Protein AF-A0A4U1FF82-F1 (afdb_monomer_lite)

Structure (mmCIF, N/CA/C/O backbone):
data_AF-A0A4U1FF82-F1
#
_entry.id   AF-A0A4U1FF82-F1
#
loop_
_atom_site.group_PDB
_atom_site.id
_atom_site.type_symbol
_atom_site.label_atom_id
_atom_site.label_alt_id
_atom_site.label_comp_id
_atom_site.label_asym_id
_atom_site.label_entity_id
_atom_site.label_seq_id
_atom_site.pdbx_PDB_ins_code
_atom_site.Cartn_x
_atom_site.Cartn_y
_atom_site.Cartn_z
_atom_site.occupancy
_atom_site.B_iso_or_equiv
_atom_site.auth_seq_id
_atom_site.auth_comp_id
_atom_site.auth_asym_id
_atom_site.auth_atom_id
_atom_site.pdbx_PDB_model_num
ATOM 1 N N . MET A 1 1 ? -20.512 -4.947 14.289 1.00 30.95 1 MET A N 1
ATOM 2 C CA . MET A 1 1 ? -21.225 -4.552 13.058 1.00 30.95 1 MET A CA 1
ATOM 3 C C . MET A 1 1 ? -20.282 -3.712 12.212 1.00 30.95 1 MET A C 1
ATOM 5 O O . MET A 1 1 ? -19.712 -2.767 12.744 1.00 30.95 1 MET A O 1
ATOM 9 N N . LEU A 1 2 ? -20.021 -4.110 10.962 1.00 32.62 2 LEU A N 1
ATOM 10 C CA . LEU A 1 2 ? -19.132 -3.380 10.052 1.00 32.62 2 LEU A CA 1
ATOM 11 C C . LEU A 1 2 ? -19.899 -2.210 9.419 1.00 32.62 2 LEU A C 1
ATOM 13 O O . LEU A 1 2 ? -20.581 -2.392 8.419 1.00 32.62 2 LEU A O 1
ATOM 17 N N . GLY A 1 3 ? -19.784 -1.013 9.989 1.00 37.16 3 GLY A N 1
ATOM 18 C CA . GLY A 1 3 ? -20.095 0.221 9.264 1.00 37.16 3 GLY A CA 1
ATOM 19 C C . GLY A 1 3 ? -18.886 0.585 8.409 1.00 37.16 3 GLY A C 1
ATOM 20 O O . GLY A 1 3 ? -17.914 1.112 8.939 1.00 37.16 3 GLY A O 1
ATOM 21 N N . GLY A 1 4 ? -18.897 0.211 7.130 1.00 41.66 4 GLY A N 1
ATOM 22 C CA . GLY A 1 4 ? -17.770 0.412 6.219 1.00 41.66 4 GLY A CA 1
ATOM 23 C C . GLY A 1 4 ? -18.011 1.575 5.265 1.00 41.66 4 GLY A C 1
ATOM 24 O O . GLY A 1 4 ? -18.991 1.583 4.529 1.00 41.66 4 GLY A O 1
ATOM 25 N N . VAL A 1 5 ? -17.083 2.529 5.222 1.00 36.53 5 VAL A N 1
ATOM 26 C CA . VAL A 1 5 ? -16.950 3.434 4.075 1.00 36.53 5 VAL A CA 1
ATOM 27 C C . VAL A 1 5 ? -16.085 2.708 3.047 1.00 36.53 5 VAL A C 1
ATOM 29 O O . VAL A 1 5 ? -14.878 2.587 3.236 1.00 36.53 5 VAL A O 1
ATOM 32 N N . SER A 1 6 ? -16.692 2.189 1.981 1.00 36.16 6 SER A N 1
ATOM 33 C CA . SER A 1 6 ? -15.969 1.668 0.817 1.00 36.16 6 SER A CA 1
ATOM 34 C C . SER A 1 6 ? -16.196 2.624 -0.347 1.00 36.16 6 SER A C 1
ATOM 36 O O . SER A 1 6 ? -17.338 2.904 -0.709 1.00 36.16 6 SER A O 1
ATOM 38 N N . LYS A 1 7 ? -15.117 3.165 -0.925 1.00 37.00 7 LYS A N 1
ATOM 39 C CA . LYS A 1 7 ? -15.212 3.755 -2.264 1.00 37.00 7 LYS A CA 1
ATOM 40 C C . LYS A 1 7 ? -15.266 2.607 -3.285 1.00 37.00 7 LYS A C 1
ATOM 42 O O . LYS A 1 7 ? -14.501 1.650 -3.116 1.00 37.00 7 LYS A O 1
ATOM 47 N N . PRO A 1 8 ? -16.084 2.698 -4.349 1.00 34.03 8 PRO A N 1
ATOM 48 C CA . PRO A 1 8 ? -16.034 1.751 -5.462 1.00 34.03 8 PRO A CA 1
ATOM 49 C C . PRO A 1 8 ? -14.584 1.571 -5.939 1.00 34.03 8 PRO A C 1
ATOM 51 O O . PRO A 1 8 ? -13.864 2.554 -6.106 1.00 34.03 8 PRO A O 1
ATOM 54 N N . GLY A 1 9 ? -14.124 0.322 -6.049 1.00 50.88 9 GLY A N 1
ATOM 55 C CA . GLY A 1 9 ? -12.745 -0.005 -6.438 1.00 50.88 9 GLY A CA 1
ATOM 56 C C . GLY A 1 9 ? -11.711 -0.050 -5.302 1.00 50.88 9 GLY A C 1
ATOM 57 O O . GLY A 1 9 ? -10.542 -0.324 -5.566 1.00 50.88 9 GLY A O 1
ATOM 58 N N . THR A 1 10 ? -12.101 0.168 -4.039 1.00 63.19 10 THR A N 1
ATOM 59 C CA . THR A 1 10 ? -11.192 0.048 -2.882 1.00 63.19 10 THR A CA 1
ATOM 60 C C . THR A 1 10 ? -11.524 -1.173 -2.019 1.00 63.19 10 THR A C 1
ATOM 62 O O . THR A 1 10 ? -12.569 -1.239 -1.374 1.00 63.19 10 THR A O 1
ATOM 65 N N . TYR A 1 11 ? -10.605 -2.143 -1.968 1.00 86.06 11 TYR A N 1
ATOM 66 C CA . TYR A 1 11 ? -10.718 -3.365 -1.151 1.00 86.06 11 TYR A CA 1
ATOM 67 C C . TYR A 1 11 ? -10.183 -3.189 0.279 1.00 86.06 11 TYR A C 1
ATOM 69 O O . TYR A 1 11 ? -9.646 -4.118 0.882 1.00 86.06 11 TYR A O 1
ATOM 77 N N . VAL A 1 12 ? -10.284 -1.971 0.813 1.00 88.56 12 VAL A N 1
ATOM 78 C CA . VAL A 1 12 ? -9.832 -1.612 2.159 1.00 88.56 12 VAL A CA 1
ATOM 79 C C . VAL A 1 12 ? -11.037 -1.100 2.934 1.00 88.56 12 VAL A C 1
ATOM 81 O O . VAL A 1 12 ? -11.654 -0.113 2.544 1.00 88.56 12 VAL A O 1
ATOM 84 N N . LEU A 1 13 ? -11.375 -1.779 4.025 1.00 88.19 13 LEU A N 1
ATOM 85 C CA . LEU A 1 13 ? -12.462 -1.411 4.925 1.00 88.19 13 LEU A CA 1
ATOM 86 C C . LEU A 1 13 ? -11.885 -0.826 6.212 1.00 88.19 13 LEU A C 1
ATOM 88 O O . LEU A 1 13 ? -10.905 -1.345 6.746 1.00 88.19 13 LEU A O 1
ATOM 92 N N . ILE A 1 14 ? -12.520 0.225 6.725 1.00 89.12 14 ILE A N 1
ATOM 93 C CA . ILE A 1 14 ? -12.182 0.840 8.012 1.00 89.12 14 ILE A CA 1
ATOM 94 C C . ILE A 1 14 ? -13.392 0.688 8.930 1.00 89.12 14 ILE A C 1
ATOM 96 O O . ILE A 1 14 ? -14.501 1.059 8.550 1.00 89.12 14 ILE A O 1
ATOM 100 N N . SER A 1 15 ? -13.191 0.108 10.110 1.00 88.25 15 SER A N 1
ATOM 101 C CA . SER A 1 15 ? -14.240 -0.041 11.118 1.00 88.25 15 SER A CA 1
ATOM 102 C C . SER A 1 15 ? -14.479 1.255 11.894 1.00 88.25 15 SER A C 1
ATOM 104 O O . SER A 1 15 ? -13.654 2.169 11.897 1.00 88.25 15 SER A O 1
ATOM 106 N N . THR A 1 16 ? -15.595 1.313 12.621 1.00 86.44 16 THR A N 1
ATOM 107 C CA . THR A 1 16 ? -15.958 2.462 13.466 1.00 86.44 16 THR A CA 1
ATOM 108 C C . THR A 1 16 ? -14.946 2.736 14.584 1.00 86.44 16 THR A C 1
ATOM 110 O O . THR A 1 16 ? -14.803 3.878 15.006 1.00 86.44 16 THR A O 1
ATOM 113 N N . ASP A 1 17 ? -14.205 1.715 15.028 1.00 86.06 17 ASP A N 1
ATOM 114 C CA . ASP A 1 17 ?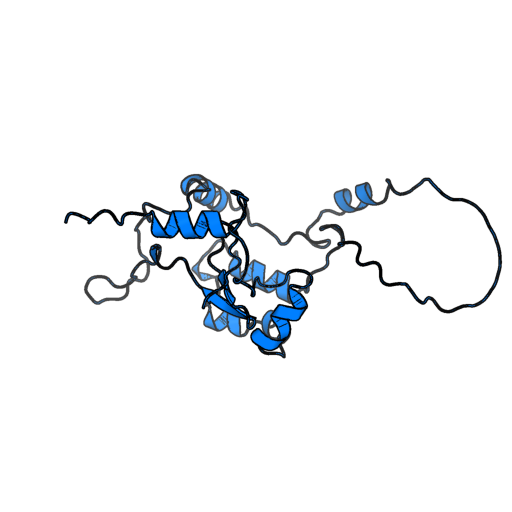 -13.106 1.816 15.995 1.00 86.06 17 ASP A CA 1
ATOM 115 C C . ASP A 1 17 ? -11.722 1.998 15.336 1.00 86.06 17 ASP A C 1
ATOM 117 O O . ASP A 1 17 ? -10.697 1.839 15.995 1.00 86.06 17 ASP A O 1
ATOM 121 N N . GLY A 1 18 ? -11.665 2.313 14.038 1.00 86.75 18 GLY A N 1
ATOM 122 C CA . GLY A 1 18 ? -10.430 2.662 13.329 1.00 86.75 18 GLY A CA 1
ATOM 123 C C . GLY A 1 18 ? -9.495 1.486 13.019 1.00 86.75 18 GLY A C 1
ATOM 124 O O . GLY A 1 18 ? -8.303 1.696 12.796 1.00 86.75 18 GLY A O 1
ATOM 125 N N . LYS A 1 19 ? -9.986 0.243 13.005 1.00 89.81 19 LYS A N 1
ATOM 126 C CA . LYS A 1 19 ? -9.228 -0.913 12.495 1.00 89.81 19 LYS A CA 1
ATOM 127 C C . LYS A 1 19 ? -9.385 -1.019 10.979 1.00 89.81 19 LYS A C 1
ATOM 129 O O . LYS A 1 19 ? -10.423 -0.663 10.429 1.00 89.81 19 LYS A O 1
ATOM 134 N N . VAL A 1 20 ? -8.352 -1.529 10.312 1.00 90.81 20 VAL A N 1
ATOM 135 C CA . VAL A 1 20 ? -8.287 -1.640 8.847 1.00 90.81 20 VAL A CA 1
ATOM 136 C C . VAL A 1 20 ? -8.304 -3.110 8.436 1.00 90.81 20 VAL A C 1
ATOM 138 O O . VAL A 1 20 ? -7.573 -3.915 9.011 1.00 90.81 20 VAL A O 1
ATOM 141 N N . TYR A 1 21 ? -9.112 -3.450 7.434 1.00 90.81 21 TYR A N 1
ATOM 142 C CA . TYR A 1 21 ? -9.299 -4.811 6.931 1.00 90.81 21 TYR A CA 1
ATOM 143 C C . TYR A 1 21 ? -9.217 -4.855 5.403 1.00 90.81 21 TYR A C 1
ATOM 145 O O . TYR A 1 21 ? -9.654 -3.922 4.730 1.00 90.81 21 TYR A O 1
ATOM 153 N N . LEU A 1 22 ? -8.695 -5.955 4.857 1.00 90.38 22 LEU A N 1
ATOM 154 C CA . LEU A 1 22 ? -8.753 -6.244 3.423 1.00 90.38 22 LEU A CA 1
ATOM 155 C C . LEU A 1 22 ? -10.071 -6.950 3.080 1.00 90.38 22 LEU A C 1
ATOM 157 O O . LEU A 1 22 ? -10.524 -7.821 3.823 1.00 90.38 22 LEU A O 1
ATOM 161 N N . SER A 1 23 ? -10.671 -6.587 1.950 1.00 87.44 23 SER A N 1
ATOM 162 C CA . SER A 1 23 ? -11.854 -7.231 1.367 1.00 87.44 23 SER A CA 1
ATOM 163 C C . SER A 1 23 ? -11.555 -7.716 -0.063 1.00 87.44 23 SER A C 1
ATOM 165 O O . SER A 1 23 ? -10.392 -7.833 -0.439 1.00 87.44 23 SER A O 1
ATOM 167 N N . GLY A 1 24 ? -12.574 -8.069 -0.858 1.00 82.75 24 GLY A N 1
ATOM 168 C CA . GLY A 1 24 ? -12.363 -8.481 -2.258 1.00 82.75 24 GLY A CA 1
ATOM 169 C C . GLY A 1 24 ? -11.747 -9.870 -2.441 1.00 82.75 24 GLY A C 1
ATOM 170 O O . GLY A 1 24 ? -11.126 -10.144 -3.460 1.00 82.75 24 GLY A O 1
ATOM 171 N N . LEU A 1 25 ? -11.916 -10.769 -1.468 1.00 84.75 25 LEU A N 1
ATOM 172 C CA . LEU A 1 25 ? -11.291 -12.098 -1.495 1.00 84.75 25 LEU A CA 1
ATOM 173 C C . LEU A 1 25 ? -11.821 -13.013 -2.615 1.00 84.75 25 LEU A C 1
ATOM 175 O O . LEU A 1 25 ? -11.209 -14.040 -2.890 1.00 84.75 25 LEU A O 1
ATOM 179 N N . SER A 1 26 ? -12.922 -12.645 -3.279 1.00 80.56 26 SER A N 1
ATOM 180 C CA . SER A 1 26 ? -13.481 -13.382 -4.419 1.00 80.56 26 SER A CA 1
ATOM 181 C C . SER A 1 26 ? -12.550 -13.429 -5.635 1.00 80.56 26 SER A C 1
ATOM 183 O O . SER A 1 26 ? -12.712 -14.304 -6.480 1.00 80.56 26 SER A O 1
ATOM 185 N N . SER A 1 27 ? -11.565 -12.527 -5.727 1.00 77.44 27 SER A N 1
ATOM 186 C CA . SER A 1 27 ? -10.538 -12.547 -6.775 1.00 77.44 27 SER A CA 1
ATOM 187 C C . SER A 1 27 ? -9.243 -13.258 -6.369 1.00 77.44 27 SER A C 1
ATOM 189 O O . SER A 1 27 ? -8.283 -13.234 -7.139 1.00 77.44 27 SER A O 1
ATOM 191 N N . ASN A 1 28 ? -9.167 -13.849 -5.170 1.00 83.25 28 ASN A N 1
ATOM 192 C CA . ASN A 1 28 ? -7.977 -14.589 -4.756 1.00 83.25 28 ASN A CA 1
ATOM 193 C C . ASN A 1 28 ? -7.797 -15.850 -5.602 1.00 83.25 28 ASN A C 1
ATOM 195 O O . ASN A 1 28 ? -8.752 -16.565 -5.897 1.00 83.25 28 ASN A O 1
ATOM 199 N N . LEU A 1 29 ? -6.543 -16.139 -5.934 1.00 85.81 29 LEU A N 1
ATOM 200 C CA . LEU A 1 29 ? -6.154 -17.287 -6.738 1.00 85.81 29 LEU A CA 1
ATOM 201 C C . LEU A 1 29 ? -5.181 -18.162 -5.949 1.00 85.81 29 LEU A C 1
ATOM 203 O O . LEU A 1 29 ? -4.230 -17.664 -5.344 1.00 85.81 29 LEU A O 1
ATOM 207 N N . SER A 1 30 ? -5.421 -19.473 -5.954 1.00 88.94 30 SER A N 1
ATOM 208 C CA . SER A 1 30 ? -4.512 -20.432 -5.330 1.00 88.94 30 SER A CA 1
ATOM 209 C C . SER A 1 30 ? -3.216 -20.531 -6.133 1.00 88.94 30 SER A C 1
ATOM 211 O O . SER A 1 30 ? -3.241 -20.782 -7.333 1.00 88.94 30 SER A O 1
ATOM 213 N N . MET A 1 31 ? -2.074 -20.413 -5.454 1.00 91.56 31 MET A N 1
ATOM 214 C CA . MET A 1 31 ? -0.770 -20.775 -6.026 1.00 91.56 31 MET A CA 1
ATOM 215 C C . MET A 1 31 ? -0.462 -22.270 -5.873 1.00 91.56 31 MET A C 1
ATOM 217 O O . MET A 1 31 ? 0.609 -22.713 -6.270 1.00 91.56 31 MET A O 1
ATOM 221 N N . ILE A 1 32 ? -1.352 -23.061 -5.271 1.00 93.69 32 ILE A N 1
ATOM 222 C CA . ILE A 1 32 ? -1.155 -24.498 -5.066 1.00 93.69 32 ILE A CA 1
ATOM 223 C C . ILE A 1 32 ? -1.840 -25.256 -6.201 1.00 93.69 32 ILE A C 1
ATOM 225 O O . ILE A 1 32 ? -3.056 -25.158 -6.361 1.00 93.69 32 ILE A O 1
ATOM 229 N N . SER A 1 33 ? -1.062 -26.049 -6.938 1.00 92.25 33 SER A N 1
ATOM 230 C CA . SER A 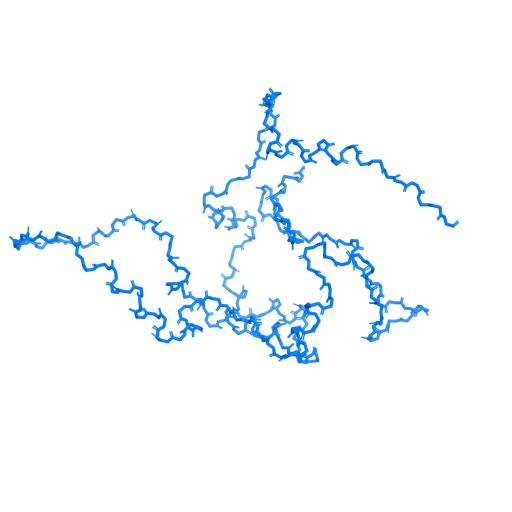1 33 ? -1.542 -26.982 -7.960 1.00 92.25 33 SER A CA 1
ATOM 231 C C . SER A 1 33 ? -0.924 -28.357 -7.722 1.00 92.25 33 SER A C 1
ATOM 233 O O . SER A 1 33 ? 0.271 -28.461 -7.447 1.00 92.25 33 SER A O 1
ATOM 235 N N . HIS A 1 34 ? -1.748 -29.409 -7.752 1.00 93.44 34 HIS A N 1
ATOM 236 C CA . HIS A 1 34 ? -1.343 -30.788 -7.440 1.00 93.44 34 HIS A CA 1
ATOM 237 C C . HIS A 1 34 ? -0.579 -30.933 -6.105 1.00 93.44 34 HIS A C 1
ATOM 239 O O . HIS A 1 34 ? 0.382 -31.689 -5.999 1.00 93.44 34 HIS A O 1
ATOM 245 N N . GLY A 1 35 ? -0.988 -30.178 -5.077 1.00 94.88 35 GLY A N 1
ATOM 246 C CA . GLY A 1 35 ? -0.349 -30.191 -3.753 1.00 94.88 35 GLY A CA 1
ATOM 247 C C . GLY A 1 35 ? 1.014 -29.491 -3.686 1.00 94.88 35 GLY A C 1
ATOM 248 O O . GLY A 1 35 ? 1.636 -29.481 -2.627 1.00 94.88 35 GLY A O 1
ATOM 249 N N . GLN A 1 36 ? 1.474 -28.881 -4.781 1.00 94.06 36 GLN A N 1
ATOM 250 C CA . GLN A 1 36 ? 2.737 -28.152 -4.849 1.00 94.06 36 GLN A CA 1
ATOM 251 C C . GLN A 1 36 ? 2.505 -26.661 -5.088 1.00 94.06 36 GLN A C 1
ATOM 253 O O . GLN A 1 36 ? 1.675 -26.262 -5.910 1.00 94.06 36 GLN A O 1
ATOM 258 N N . GLN A 1 37 ? 3.267 -25.828 -4.379 1.00 94.00 37 GLN A N 1
ATOM 259 C CA . GLN A 1 37 ? 3.257 -24.386 -4.583 1.00 94.00 37 GLN A CA 1
ATOM 260 C C . GLN A 1 37 ? 3.963 -24.039 -5.896 1.00 94.00 37 GLN A C 1
ATOM 262 O O . GLN A 1 37 ? 5.148 -24.310 -6.085 1.00 94.00 37 GLN A O 1
ATOM 267 N N . GLN A 1 38 ? 3.221 -23.415 -6.796 1.00 93.94 38 GLN A N 1
ATOM 268 C CA . GLN A 1 38 ? 3.706 -22.914 -8.068 1.00 93.94 38 GLN A CA 1
ATOM 269 C C . GLN A 1 38 ? 4.411 -21.575 -7.864 1.00 93.94 38 GLN A C 1
ATOM 271 O O . GLN A 1 38 ? 4.005 -20.763 -7.034 1.00 93.94 38 GLN A O 1
ATOM 276 N N . ARG A 1 39 ? 5.467 -21.323 -8.643 1.00 91.06 39 ARG A N 1
ATOM 277 C CA . ARG A 1 39 ? 6.164 -20.025 -8.625 1.00 91.06 39 ARG A CA 1
ATOM 278 C C . ARG A 1 39 ? 5.378 -18.939 -9.354 1.00 91.06 39 ARG A C 1
ATOM 280 O O . ARG A 1 39 ? 5.446 -17.779 -8.965 1.00 91.06 39 ARG A O 1
ATOM 287 N N . VAL A 1 40 ? 4.661 -19.322 -10.408 1.00 89.44 40 VAL A N 1
ATOM 288 C CA . VAL A 1 40 ? 3.878 -18.438 -11.276 1.00 89.44 40 VAL A CA 1
ATOM 289 C C . VAL A 1 40 ? 2.593 -19.169 -11.657 1.00 89.44 40 VAL A C 1
ATOM 291 O O . VAL A 1 40 ? 2.616 -20.382 -11.861 1.00 89.44 40 VAL A O 1
ATOM 294 N N . VAL A 1 41 ? 1.483 -18.437 -11.741 1.00 87.12 41 VAL A N 1
ATOM 295 C CA . VAL A 1 41 ? 0.191 -18.937 -12.229 1.00 87.12 41 VAL A CA 1
ATOM 296 C C . VAL A 1 41 ? -0.204 -18.119 -13.459 1.00 87.12 41 VAL A C 1
ATOM 298 O O . VAL A 1 41 ? 0.035 -16.913 -13.491 1.00 87.12 41 VAL A O 1
ATOM 301 N N . HIS A 1 42 ? -0.778 -18.769 -14.473 1.00 82.75 42 HIS A N 1
ATOM 302 C CA . HIS A 1 42 ? -1.104 -18.159 -15.771 1.00 82.75 42 HIS A CA 1
ATOM 303 C C . HIS A 1 42 ? -2.614 -17.954 -15.997 1.00 82.75 42 HIS A C 1
ATOM 305 O O . HIS A 1 42 ? -3.051 -17.808 -17.137 1.00 82.75 42 HIS A O 1
ATOM 311 N N . ASP A 1 43 ? -3.411 -17.916 -14.927 1.00 77.94 43 ASP A N 1
ATOM 312 C CA . ASP A 1 43 ? -4.859 -17.738 -15.028 1.00 77.94 43 ASP A CA 1
ATOM 313 C C . ASP A 1 43 ? -5.248 -16.265 -15.160 1.00 77.94 43 ASP A C 1
ATOM 315 O O . ASP A 1 43 ? -4.789 -15.396 -14.415 1.00 77.94 43 ASP A O 1
ATOM 319 N N . PHE A 1 44 ? -6.173 -15.995 -16.078 1.00 65.12 44 PHE A N 1
ATOM 320 C CA . PHE A 1 44 ? -6.839 -14.704 -16.178 1.00 65.12 44 PHE A CA 1
ATOM 321 C C . PHE A 1 44 ? -8.140 -14.757 -15.380 1.00 65.12 44 PHE A C 1
ATOM 323 O O . PHE A 1 44 ? -9.056 -15.514 -15.706 1.00 65.12 44 PHE A O 1
ATOM 330 N N . THR A 1 45 ? -8.249 -13.944 -14.328 1.00 62.34 45 THR A N 1
ATOM 331 C CA . THR A 1 45 ? -9.490 -13.836 -13.558 1.00 62.34 45 THR A CA 1
ATOM 332 C C . THR A 1 45 ? -10.592 -13.241 -14.438 1.00 62.34 45 THR A C 1
ATOM 334 O O . THR A 1 45 ? -10.561 -12.069 -14.810 1.00 62.34 45 THR A O 1
ATOM 337 N N . LYS A 1 46 ? -11.598 -14.062 -14.765 1.00 57.28 46 LYS A N 1
ATOM 338 C CA . LYS A 1 46 ? -12.704 -13.749 -15.692 1.00 57.28 46 LYS A CA 1
ATOM 339 C C . LYS A 1 46 ? -13.570 -12.540 -15.276 1.00 57.28 46 LYS A C 1
ATOM 341 O O . LYS A 1 46 ? -14.352 -12.055 -16.084 1.00 57.28 46 LYS A O 1
ATOM 346 N N . TYR A 1 47 ? -13.417 -12.033 -14.048 1.00 55.06 47 TYR A N 1
ATOM 347 C CA . TYR A 1 47 ? -14.283 -11.004 -13.449 1.00 55.06 47 TYR A CA 1
ATOM 348 C C . TYR A 1 47 ? -13.528 -9.793 -12.868 1.00 55.06 47 TYR A C 1
ATOM 350 O O . TYR A 1 47 ? -14.038 -9.107 -11.983 1.00 55.06 47 TYR A O 1
ATOM 358 N N . SER A 1 48 ? -12.300 -9.529 -13.317 1.00 53.91 48 SER A N 1
ATOM 359 C CA . SER A 1 48 ? -11.471 -8.481 -12.715 1.00 53.91 48 SER A CA 1
ATOM 360 C C . SER A 1 48 ? -11.896 -7.066 -13.139 1.00 53.91 48 SER A C 1
ATOM 362 O O . SER A 1 48 ? -11.766 -6.708 -14.304 1.00 53.91 48 SER A O 1
ATOM 364 N N . ILE A 1 49 ? -12.345 -6.281 -12.147 1.00 52.75 49 ILE A N 1
ATOM 365 C CA . ILE A 1 49 ? -12.538 -4.816 -12.137 1.00 52.75 49 ILE A CA 1
ATOM 366 C C . ILE A 1 49 ? -13.566 -4.318 -13.170 1.00 52.75 49 ILE A C 1
ATOM 368 O O . ILE A 1 49 ? -13.237 -4.007 -14.309 1.00 52.75 49 ILE A O 1
ATOM 372 N N . LYS A 1 50 ? -14.829 -4.173 -12.738 1.00 54.94 50 LYS A N 1
ATOM 373 C CA . LYS A 1 50 ? -15.956 -3.697 -13.570 1.00 54.94 50 LYS A CA 1
ATOM 374 C C . LYS A 1 50 ? -15.742 -2.313 -14.216 1.00 54.94 50 LYS A C 1
ATOM 376 O O . LYS A 1 50 ? -16.421 -2.013 -15.191 1.00 54.94 50 LYS A O 1
ATOM 381 N N . ASP A 1 51 ? -14.781 -1.528 -13.727 1.00 53.78 51 ASP A N 1
ATOM 382 C CA . ASP A 1 51 ? -14.583 -0.127 -14.121 1.00 53.78 51 ASP A CA 1
ATOM 383 C C . ASP A 1 51 ? -13.339 0.124 -14.997 1.00 53.78 51 ASP A C 1
ATOM 385 O O . ASP A 1 51 ? -13.119 1.249 -15.436 1.00 53.78 51 ASP A O 1
ATOM 389 N N . MET A 1 52 ? -12.527 -0.902 -15.284 1.00 51.22 52 MET A N 1
ATOM 390 C CA . MET A 1 52 ? -11.390 -0.809 -16.208 1.00 51.22 52 MET A CA 1
ATOM 391 C C . MET A 1 52 ? -11.277 -2.111 -16.995 1.00 51.22 52 MET A C 1
ATOM 393 O O . MET A 1 52 ? -11.068 -3.159 -16.380 1.00 51.22 52 MET A O 1
ATOM 397 N N . PRO A 1 53 ? -11.358 -2.101 -18.339 1.00 56.75 53 PRO A N 1
ATOM 398 C CA . PRO A 1 53 ? -11.132 -3.319 -19.093 1.00 56.75 53 PRO A CA 1
ATOM 399 C C . PRO A 1 53 ? -9.687 -3.755 -18.834 1.00 56.75 53 PRO A C 1
ATOM 401 O O . PRO A 1 53 ? -8.743 -3.087 -19.251 1.00 56.75 53 PRO A O 1
ATOM 404 N N . ALA A 1 54 ? -9.520 -4.886 -18.143 1.00 62.91 54 ALA A N 1
ATOM 405 C CA . ALA A 1 54 ? -8.241 -5.525 -17.831 1.00 62.91 54 ALA A CA 1
ATOM 406 C C . ALA A 1 54 ? -7.147 -5.404 -18.924 1.00 62.91 54 ALA A C 1
ATOM 408 O O . ALA A 1 54 ? -5.989 -5.176 -18.557 1.00 62.91 54 ALA A O 1
ATOM 409 N N . PRO A 1 55 ? -7.449 -5.488 -20.243 1.00 67.19 55 PRO A N 1
ATOM 410 C CA . PRO A 1 55 ? -6.443 -5.255 -21.279 1.00 67.19 55 PRO A CA 1
ATOM 411 C C . PRO A 1 55 ? -5.844 -3.841 -21.305 1.00 67.19 55 PRO A C 1
ATOM 413 O O . PRO A 1 55 ? -4.649 -3.732 -21.553 1.00 67.19 55 PRO A O 1
ATOM 416 N N . GLN A 1 56 ? -6.597 -2.767 -21.037 1.00 70.69 56 GLN A N 1
ATOM 417 C CA . GLN A 1 56 ? -6.061 -1.393 -21.071 1.00 70.69 56 GLN A CA 1
ATOM 418 C C . GLN A 1 56 ? -4.988 -1.179 -20.002 1.00 70.69 56 GLN A C 1
ATOM 420 O O . GLN A 1 56 ? -3.904 -0.697 -20.310 1.00 70.69 56 GLN A O 1
ATOM 425 N N . MET A 1 57 ? -5.235 -1.634 -18.772 1.00 71.56 57 MET A N 1
ATOM 426 C CA . MET A 1 57 ? -4.242 -1.546 -17.698 1.00 71.56 57 MET A CA 1
ATOM 427 C C . MET A 1 57 ? -3.008 -2.408 -17.997 1.00 71.56 57 MET A C 1
ATOM 429 O O . MET A 1 57 ? -1.882 -2.020 -17.691 1.00 71.56 57 MET A O 1
ATOM 433 N N . LEU A 1 58 ? -3.196 -3.586 -18.602 1.00 76.62 58 LEU A N 1
ATOM 434 C CA . LEU A 1 58 ? -2.074 -4.415 -19.035 1.00 76.62 58 LEU A CA 1
ATOM 435 C C . LEU A 1 58 ? -1.239 -3.701 -20.109 1.00 76.62 58 LEU A C 1
ATOM 437 O O . LEU A 1 58 ? -0.018 -3.676 -19.998 1.00 76.62 58 LEU A O 1
ATOM 441 N N . LEU A 1 59 ? -1.890 -3.098 -21.106 1.00 80.12 59 LEU A N 1
ATOM 442 C CA . LEU A 1 59 ? -1.246 -2.334 -22.177 1.00 80.12 59 LEU A CA 1
ATOM 443 C C . LEU A 1 59 ? -0.458 -1.141 -21.625 1.00 80.12 59 LEU A C 1
ATOM 445 O O . LEU A 1 59 ? 0.709 -0.971 -21.963 1.00 80.12 59 LEU A O 1
ATOM 449 N N . GLU A 1 60 ? -1.050 -0.352 -20.729 1.00 77.88 60 GLU A N 1
ATOM 450 C CA . GLU A 1 60 ? -0.366 0.775 -20.083 1.00 77.88 60 GLU A CA 1
ATOM 451 C C . GLU A 1 60 ? 0.860 0.328 -19.285 1.00 77.88 60 GLU A C 1
ATOM 453 O O . GLU A 1 60 ? 1.921 0.948 -19.383 1.00 77.88 60 GLU A O 1
ATOM 458 N N . LYS A 1 61 ? 0.753 -0.792 -18.557 1.00 79.81 61 LYS A N 1
ATOM 459 C CA . LYS A 1 61 ? 1.892 -1.380 -17.841 1.00 79.81 61 LYS A CA 1
ATOM 460 C C . LYS A 1 61 ? 3.004 -1.817 -18.794 1.00 79.81 61 LYS A C 1
ATOM 462 O O . LYS A 1 61 ? 4.169 -1.586 -18.488 1.00 79.81 61 LYS A O 1
ATOM 467 N N . LEU A 1 62 ? 2.660 -2.420 -19.934 1.00 81.62 62 LEU A N 1
ATOM 468 C CA . LEU A 1 62 ? 3.631 -2.831 -20.957 1.00 81.62 62 LEU A CA 1
ATOM 469 C C . LEU A 1 62 ? 4.308 -1.638 -21.641 1.00 81.62 62 LEU A C 1
ATOM 471 O O . LEU A 1 62 ? 5.467 -1.743 -22.033 1.00 81.62 62 LEU A O 1
ATOM 475 N N . ASN A 1 63 ? 3.625 -0.496 -21.734 1.00 83.44 63 ASN A N 1
ATOM 476 C CA . ASN A 1 63 ? 4.199 0.742 -22.264 1.00 83.44 63 ASN A CA 1
ATOM 477 C C . ASN A 1 63 ? 5.252 1.369 -21.330 1.00 83.44 63 ASN A C 1
ATOM 479 O O . ASN A 1 63 ? 5.869 2.368 -21.695 1.00 83.44 63 ASN A O 1
ATOM 483 N N . GLY A 1 64 ? 5.469 0.811 -20.133 1.00 80.56 64 GLY A N 1
ATOM 484 C CA . GLY A 1 64 ? 6.490 1.276 -19.195 1.00 80.56 64 GLY A CA 1
ATOM 485 C C . GLY A 1 64 ? 6.142 2.588 -18.490 1.00 80.56 64 GLY A C 1
ATOM 486 O O . GLY A 1 64 ? 7.011 3.188 -17.860 1.00 80.56 64 GLY A O 1
ATOM 487 N N . ILE A 1 65 ? 4.886 3.040 -18.571 1.00 81.38 65 ILE A N 1
ATOM 488 C CA . ILE A 1 65 ? 4.419 4.214 -17.832 1.00 81.38 65 ILE A CA 1
ATOM 489 C C . ILE A 1 65 ? 4.289 3.826 -16.357 1.00 81.38 65 ILE A C 1
ATOM 491 O O . ILE A 1 65 ? 3.479 2.972 -15.994 1.00 81.38 65 ILE A O 1
ATOM 495 N N . VAL A 1 66 ? 5.088 4.462 -15.499 1.00 83.81 66 VAL A N 1
ATOM 496 C CA . VAL A 1 66 ? 5.045 4.258 -14.047 1.00 83.81 66 VAL A CA 1
ATO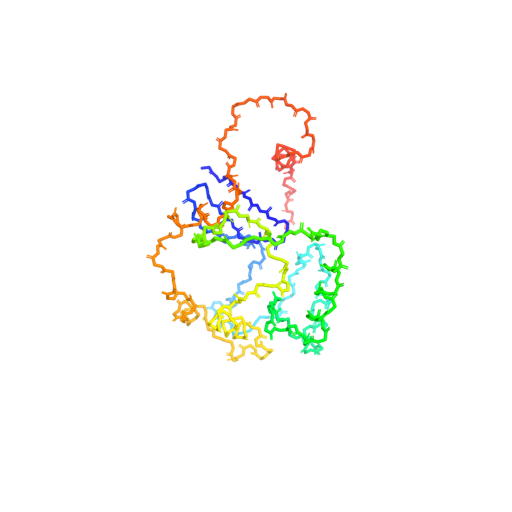M 497 C C . VAL A 1 66 ? 4.356 5.463 -13.401 1.00 83.81 66 VAL A C 1
ATOM 499 O O . VAL A 1 66 ? 4.847 6.584 -13.550 1.00 83.81 66 VAL A O 1
ATOM 502 N N . PRO A 1 67 ? 3.227 5.279 -12.692 1.00 86.81 67 PRO A N 1
ATOM 503 C CA . PRO A 1 67 ? 2.579 6.384 -12.000 1.00 86.81 67 PRO A CA 1
ATOM 504 C C . PRO A 1 67 ? 3.478 6.906 -10.871 1.00 86.81 67 PRO A C 1
ATOM 506 O O . PRO A 1 67 ? 4.199 6.143 -10.233 1.00 86.81 67 PRO A O 1
ATOM 509 N N . CYS A 1 68 ? 3.413 8.204 -10.589 1.00 86.56 68 CYS A N 1
ATOM 510 C CA . CYS A 1 68 ? 4.109 8.819 -9.459 1.00 86.56 68 CYS A CA 1
ATOM 511 C C . CYS A 1 68 ? 3.116 9.527 -8.530 1.00 86.56 68 CYS A C 1
ATOM 513 O O . CYS A 1 68 ? 1.972 9.804 -8.899 1.00 86.56 68 CYS A O 1
ATOM 515 N N . LEU A 1 69 ? 3.537 9.784 -7.290 1.00 89.75 69 LEU A N 1
ATOM 516 C CA . LEU A 1 69 ? 2.738 10.555 -6.340 1.00 89.75 69 LEU A CA 1
ATOM 517 C C . LEU A 1 69 ? 2.569 11.983 -6.854 1.00 89.75 69 LEU A C 1
ATOM 519 O O . LEU A 1 69 ? 3.553 12.606 -7.226 1.00 89.75 69 LEU A O 1
ATOM 523 N N . LEU A 1 70 ? 1.349 12.515 -6.833 1.00 87.75 70 LEU A N 1
ATOM 524 C CA . LEU A 1 70 ? 1.096 13.904 -7.216 1.00 87.75 70 LEU A CA 1
ATOM 525 C C . LEU A 1 70 ? 1.424 14.841 -6.044 1.00 87.75 70 LEU A C 1
ATOM 527 O O . LEU A 1 70 ? 0.630 14.956 -5.106 1.00 87.75 70 LEU A O 1
ATOM 531 N N . ASP A 1 71 ? 2.589 15.486 -6.091 1.00 87.56 71 ASP A N 1
ATOM 532 C CA . ASP A 1 71 ? 3.042 16.472 -5.107 1.00 87.56 71 ASP A CA 1
ATOM 533 C C . ASP A 1 71 ? 4.002 17.492 -5.750 1.00 87.56 71 ASP A C 1
ATOM 535 O O . ASP A 1 71 ? 4.360 17.373 -6.922 1.00 87.56 71 ASP A O 1
ATOM 539 N N . THR A 1 72 ? 4.432 18.519 -5.013 1.00 83.75 72 THR A N 1
ATOM 540 C CA . THR A 1 72 ? 5.319 19.561 -5.573 1.00 83.75 72 THR A CA 1
ATOM 541 C C . THR A 1 72 ? 6.641 19.025 -6.131 1.00 83.75 72 THR A C 1
ATOM 543 O O . THR A 1 72 ? 7.283 19.718 -6.910 1.00 83.75 72 THR A O 1
ATOM 546 N N . SER A 1 73 ? 7.101 17.850 -5.687 1.00 80.31 73 SER A N 1
ATOM 547 C CA . SER A 1 73 ? 8.395 17.285 -6.085 1.00 80.31 73 SER A CA 1
ATOM 548 C C . SER A 1 73 ? 8.345 16.528 -7.413 1.00 80.31 73 SER A C 1
ATOM 550 O O . SER A 1 73 ? 9.380 16.368 -8.056 1.00 80.31 73 SER A O 1
ATOM 552 N N . THR A 1 74 ? 7.160 16.089 -7.838 1.00 80.50 74 THR A N 1
ATOM 553 C CA . THR A 1 74 ? 6.953 15.327 -9.079 1.00 80.50 74 THR A CA 1
ATOM 554 C C . THR A 1 74 ? 6.393 16.169 -10.223 1.00 80.50 74 THR A C 1
ATOM 556 O O . THR A 1 74 ? 6.390 15.727 -11.371 1.00 80.50 74 THR A O 1
ATOM 559 N N . ILE A 1 75 ? 5.957 17.396 -9.932 1.00 73.25 75 ILE A N 1
ATOM 560 C CA . ILE A 1 75 ? 5.407 18.334 -10.910 1.00 73.25 75 ILE A CA 1
ATOM 561 C C . ILE A 1 75 ? 6.538 19.184 -11.526 1.00 73.25 75 ILE A C 1
ATOM 563 O O . ILE A 1 75 ? 7.339 19.763 -10.787 1.00 73.25 75 ILE A O 1
ATOM 567 N N . PRO A 1 76 ? 6.618 19.325 -12.864 1.00 70.19 76 PRO A N 1
ATOM 568 C CA . PRO A 1 76 ? 7.591 20.204 -13.509 1.00 70.19 76 PRO A CA 1
ATOM 569 C C . PRO A 1 76 ? 7.450 21.666 -13.057 1.00 70.19 76 PRO A C 1
ATOM 571 O O . PRO A 1 76 ? 6.343 22.192 -12.947 1.00 70.19 76 PRO A O 1
ATOM 574 N N . ALA A 1 77 ? 8.574 22.375 -12.892 1.00 64.50 77 ALA A N 1
ATOM 575 C CA . ALA A 1 77 ? 8.596 23.772 -12.430 1.00 64.50 77 ALA A CA 1
ATOM 576 C C . ALA A 1 77 ? 7.707 24.725 -13.261 1.00 64.50 77 ALA A C 1
ATOM 578 O O . ALA A 1 77 ? 7.181 25.707 -12.737 1.00 64.50 77 ALA A O 1
ATOM 579 N N . GLN A 1 78 ? 7.493 24.409 -14.542 1.00 63.53 78 GLN A N 1
ATOM 580 C CA . GLN A 1 78 ? 6.638 25.177 -15.445 1.00 63.53 78 GLN A CA 1
ATOM 581 C C . GLN A 1 78 ? 5.163 25.189 -15.001 1.00 63.53 78 GLN A C 1
ATOM 583 O O . GLN A 1 78 ? 4.507 26.224 -15.099 1.00 63.53 78 GLN A O 1
ATOM 588 N N . GLU A 1 79 ? 4.650 24.085 -14.451 1.00 63.97 79 GLU A N 1
ATOM 589 C CA . GLU A 1 79 ? 3.264 23.984 -13.967 1.00 63.97 79 GLU A CA 1
ATOM 590 C C . GLU A 1 79 ? 3.064 24.671 -12.608 1.00 63.97 79 GLU A C 1
ATOM 592 O O . GLU A 1 79 ? 1.970 25.150 -12.308 1.00 63.97 79 GLU A O 1
ATOM 597 N N . LEU A 1 80 ? 4.130 24.806 -11.810 1.00 59.72 80 LEU A N 1
ATOM 598 C CA . LEU A 1 80 ? 4.093 25.487 -10.510 1.00 59.72 80 LEU A CA 1
ATOM 599 C C . LEU A 1 80 ? 4.001 27.019 -10.631 1.00 59.72 80 LEU A C 1
ATOM 601 O O . LEU A 1 80 ? 3.548 27.683 -9.702 1.00 59.72 80 LEU A O 1
ATOM 605 N N . THR A 1 81 ? 4.414 27.599 -11.762 1.00 57.97 81 THR A N 1
ATOM 606 C CA . THR A 1 81 ? 4.424 29.064 -11.962 1.00 57.97 81 THR A CA 1
ATOM 607 C C . THR A 1 81 ? 3.092 29.627 -12.467 1.00 57.97 81 THR A C 1
ATOM 609 O O . THR A 1 81 ? 2.752 30.767 -12.153 1.00 57.97 81 THR A O 1
ATOM 612 N N . MET A 1 82 ? 2.284 28.830 -13.176 1.00 53.09 82 MET A N 1
ATOM 613 C CA . MET A 1 82 ? 0.973 29.254 -13.696 1.00 53.09 82 MET A CA 1
ATOM 614 C C . MET A 1 82 ? -0.110 29.411 -12.611 1.00 53.09 82 MET A C 1
ATOM 616 O O . MET A 1 82 ? -1.116 30.088 -12.839 1.00 53.09 82 MET A O 1
ATOM 620 N N . SER A 1 83 ? 0.073 28.824 -11.424 1.00 52.59 83 SER A N 1
ATOM 621 C CA . SER A 1 83 ? -0.878 28.920 -10.305 1.00 52.59 83 SER A CA 1
ATOM 622 C C . SER A 1 83 ? -0.711 30.200 -9.473 1.00 52.59 83 SER A C 1
ATOM 624 O O . SER A 1 83 ? -1.697 30.716 -8.945 1.00 52.59 83 SER A O 1
ATOM 626 N N . ILE A 1 84 ? 0.501 30.763 -9.410 1.00 52.31 84 ILE A N 1
ATOM 627 C CA . ILE A 1 84 ? 0.827 31.975 -8.636 1.00 52.31 84 ILE A CA 1
ATOM 628 C C . ILE A 1 84 ? 0.301 33.256 -9.301 1.00 52.31 84 ILE A C 1
ATOM 630 O O . ILE A 1 84 ? -0.098 34.199 -8.618 1.00 52.31 84 ILE A O 1
ATOM 634 N N . SER A 1 85 ? 0.220 33.295 -10.631 1.00 43.66 85 SER A N 1
ATOM 635 C CA . SER A 1 85 ? -0.122 34.521 -11.365 1.00 43.66 85 SER A CA 1
ATOM 636 C C . SER A 1 85 ? -1.602 34.929 -11.313 1.00 43.66 85 SER A C 1
ATOM 638 O O . SER A 1 85 ? -1.932 36.022 -11.764 1.00 43.66 85 SER A O 1
ATOM 640 N N . ARG A 1 86 ? -2.508 34.113 -10.751 1.00 47.69 86 ARG A N 1
ATOM 641 C CA . ARG A 1 86 ? -3.948 34.450 -10.650 1.00 47.69 86 ARG A CA 1
ATOM 642 C C . ARG A 1 86 ? -4.379 35.055 -9.308 1.00 47.69 86 ARG A C 1
ATOM 644 O O . ARG A 1 86 ? -5.574 35.202 -9.081 1.00 47.69 86 ARG A O 1
ATOM 651 N N . SER A 1 87 ? -3.436 35.439 -8.444 1.00 47.69 87 SER A N 1
ATOM 652 C CA . SER A 1 87 ? -3.722 36.147 -7.182 1.00 47.69 87 SER A CA 1
ATOM 653 C C . SER A 1 87 ? -3.168 37.580 -7.145 1.00 47.69 87 SER A C 1
ATOM 655 O O . SER A 1 87 ? -2.920 38.125 -6.070 1.00 47.69 87 SER A O 1
ATOM 657 N N . VAL A 1 88 ? -2.977 38.216 -8.304 1.00 47.78 88 VAL A N 1
ATOM 658 C CA . VAL A 1 88 ? -2.618 39.640 -8.392 1.00 47.78 88 VAL A CA 1
ATOM 659 C C . VAL A 1 88 ? -3.831 40.419 -8.881 1.00 47.78 88 VAL A C 1
ATOM 661 O O . VAL A 1 88 ? -3.954 40.669 -10.072 1.00 47.78 88 VAL A O 1
ATOM 664 N N . ALA A 1 89 ? -4.749 40.736 -7.966 1.00 48.59 89 ALA A N 1
ATOM 665 C CA . ALA A 1 89 ? -5.557 41.963 -7.968 1.00 48.59 89 ALA A CA 1
ATOM 666 C C . ALA A 1 89 ? -6.723 41.841 -6.976 1.00 48.59 89 ALA A C 1
ATOM 668 O O . ALA A 1 89 ? -7.810 41.423 -7.354 1.00 48.59 89 ALA A O 1
ATOM 669 N N . SER A 1 90 ? -6.514 42.260 -5.727 1.00 51.84 90 SER A N 1
ATOM 670 C CA . SER A 1 90 ? -7.447 43.162 -5.032 1.00 51.84 90 SER A CA 1
ATOM 671 C C . SER A 1 90 ? -6.964 43.450 -3.612 1.00 51.84 90 SER A C 1
ATOM 673 O O . SER A 1 90 ? -6.556 42.531 -2.909 1.00 51.84 90 SER A O 1
ATOM 675 N N . SER A 1 91 ? -7.119 44.711 -3.207 1.00 42.06 91 SER A N 1
ATOM 676 C CA . SER A 1 91 ? -6.852 45.302 -1.886 1.00 42.06 91 SER A CA 1
ATOM 677 C C . SER A 1 91 ? -5.368 45.500 -1.561 1.00 42.06 91 SER A C 1
ATOM 679 O O . SER A 1 91 ? -4.656 44.558 -1.257 1.00 42.06 91 SER A O 1
ATOM 681 N N . GLY A 1 92 ? -4.794 46.700 -1.633 1.00 40.16 92 GLY A N 1
ATOM 682 C CA . GLY A 1 92 ? -5.382 48.012 -1.368 1.00 40.16 92 GLY A CA 1
ATOM 683 C C . GLY A 1 92 ? -4.996 48.453 0.042 1.00 40.16 92 GLY A C 1
ATOM 684 O O . GLY A 1 92 ? -5.606 48.014 1.004 1.00 40.16 92 GLY A O 1
ATOM 685 N N . LEU A 1 93 ? -3.969 49.305 0.104 1.00 50.44 93 LEU A N 1
ATOM 686 C CA . LEU A 1 93 ? -3.853 50.469 0.986 1.00 50.44 93 LEU A CA 1
ATOM 687 C C . LEU A 1 93 ? -4.172 50.295 2.490 1.00 50.44 93 LEU A C 1
ATOM 689 O O . LEU A 1 93 ? -5.329 50.375 2.883 1.00 50.44 93 LEU A O 1
ATOM 693 N N . SER A 1 94 ? -3.131 50.262 3.330 1.00 38.97 94 SER A N 1
ATOM 694 C CA . SER A 1 94 ? -2.887 51.297 4.359 1.00 38.97 94 SER A CA 1
ATOM 695 C C . SER A 1 94 ? -1.603 50.996 5.143 1.00 38.97 94 SER A C 1
ATOM 697 O O . SER A 1 94 ? -1.481 49.931 5.749 1.00 38.97 94 SER A O 1
ATOM 699 N N . ASP A 1 95 ? -0.677 51.952 5.164 1.00 44.62 95 ASP A N 1
ATOM 700 C CA . ASP A 1 95 ? 0.461 51.995 6.082 1.00 44.62 95 ASP A CA 1
ATOM 701 C C . ASP A 1 95 ? -0.015 52.142 7.533 1.00 44.62 95 ASP A C 1
ATOM 703 O O . ASP A 1 95 ? -0.761 53.075 7.829 1.00 44.62 95 ASP A O 1
ATOM 707 N N . SER A 1 96 ? 0.452 51.288 8.453 1.00 43.09 96 SER A N 1
ATOM 708 C CA . SER A 1 96 ? 0.762 51.734 9.820 1.00 43.09 96 SER A CA 1
ATOM 709 C C . SER A 1 96 ? 1.542 50.702 10.643 1.00 43.09 96 SER A C 1
ATOM 711 O O . SER A 1 96 ? 1.163 49.542 10.786 1.00 43.09 96 SER A O 1
ATOM 713 N N . LEU A 1 97 ? 2.644 51.188 11.208 1.00 46.62 97 LEU A N 1
ATOM 714 C CA . LEU A 1 97 ? 3.597 50.551 12.112 1.00 46.62 97 LEU A CA 1
ATOM 715 C C . LEU A 1 97 ? 2.945 50.161 13.449 1.00 46.62 97 LEU A C 1
ATOM 717 O O . LEU A 1 97 ? 2.644 51.054 14.227 1.00 46.62 97 LEU A O 1
ATOM 721 N N . THR A 1 98 ? 2.824 48.867 13.775 1.00 34.12 98 THR A N 1
ATOM 722 C CA . THR A 1 98 ? 2.934 48.372 15.165 1.00 34.12 98 THR A CA 1
ATOM 723 C C . THR A 1 98 ? 3.347 46.898 15.212 1.00 34.12 98 THR A C 1
ATOM 725 O O . THR A 1 98 ? 2.817 46.037 14.514 1.00 34.12 98 THR A O 1
ATOM 728 N N . THR A 1 99 ? 4.314 46.622 16.081 1.00 45.62 99 THR A N 1
ATOM 729 C CA . THR A 1 99 ? 4.770 45.305 16.518 1.00 45.62 99 THR A CA 1
ATOM 730 C C . THR A 1 99 ? 3.605 44.482 17.064 1.00 45.62 99 THR A C 1
ATOM 732 O O . THR A 1 99 ? 3.095 44.774 18.142 1.00 45.62 99 THR A O 1
ATOM 735 N N . SER A 1 100 ? 3.209 43.416 16.374 1.00 34.22 100 SER A N 1
ATOM 736 C CA . SER A 1 100 ? 2.488 42.318 17.016 1.00 34.22 100 SER A CA 1
ATOM 737 C C . SER A 1 100 ? 2.696 41.002 16.271 1.00 34.22 100 SER A C 1
ATOM 739 O O . SER A 1 100 ? 2.690 40.913 15.048 1.00 34.22 100 SER A O 1
ATOM 741 N N . THR A 1 101 ? 2.973 39.993 17.084 1.00 40.91 101 THR A N 1
ATOM 742 C CA . THR A 1 101 ? 3.134 38.568 16.814 1.00 40.91 101 THR A CA 1
ATOM 743 C C . THR A 1 101 ? 2.265 38.054 15.659 1.00 40.91 101 THR A C 1
ATOM 745 O O . THR A 1 101 ? 1.054 38.282 15.685 1.00 40.91 101 THR A O 1
ATOM 748 N N . PRO A 1 102 ? 2.794 37.251 14.715 1.00 36.59 102 PRO A N 1
ATOM 749 C CA . PRO A 1 102 ? 1.932 36.502 13.819 1.00 36.59 102 PRO A CA 1
ATOM 750 C C . PRO A 1 102 ? 1.290 35.358 14.613 1.00 36.59 102 PRO A C 1
ATOM 752 O O . PRO A 1 102 ? 1.811 34.249 14.698 1.00 36.59 102 PRO A O 1
ATOM 755 N N . ARG A 1 103 ? 0.125 35.628 15.209 1.00 43.56 103 ARG A N 1
ATOM 756 C CA . ARG A 1 103 ? -0.915 34.606 15.316 1.00 43.56 103 ARG A CA 1
ATOM 757 C C . ARG A 1 103 ? -1.465 34.425 13.907 1.00 43.56 103 ARG A C 1
ATOM 759 O O . ARG A 1 103 ? -2.348 35.170 13.496 1.00 43.56 103 ARG A O 1
ATOM 766 N N . THR A 1 104 ? -0.929 33.472 13.154 1.00 35.75 104 THR A N 1
ATOM 767 C CA . THR A 1 104 ? -1.600 33.025 11.936 1.00 35.75 104 THR A CA 1
ATOM 768 C C . THR A 1 104 ? -2.724 32.084 12.340 1.00 35.75 104 THR A C 1
ATOM 770 O O . THR A 1 104 ? -2.544 31.007 12.902 1.00 35.75 104 THR A O 1
ATOM 773 N N . SER A 1 105 ? -3.918 32.609 12.125 1.00 36.25 105 SER A N 1
ATOM 774 C CA . SER A 1 105 ? -5.219 31.990 12.248 1.00 36.25 105 SER A CA 1
ATOM 775 C C . SER A 1 105 ? -5.319 30.657 11.510 1.00 36.25 105 SER A C 1
ATOM 777 O O . SER A 1 105 ? -4.908 30.544 10.355 1.00 36.25 105 SER A O 1
ATOM 779 N N . ASN A 1 106 ? -5.978 29.705 12.172 1.00 41.28 106 ASN A N 1
ATOM 780 C CA . ASN A 1 106 ? -6.672 28.571 11.573 1.00 41.28 106 ASN A CA 1
ATOM 781 C C . ASN A 1 106 ? -7.404 28.985 10.290 1.00 41.28 106 ASN A C 1
ATOM 783 O O . ASN A 1 106 ? -8.406 29.696 10.331 1.00 41.28 106 ASN A O 1
ATOM 787 N N . GLY A 1 107 ? -6.918 28.477 9.167 1.00 36.94 107 GLY A N 1
ATOM 788 C CA . GLY A 1 107 ? -7.582 28.509 7.878 1.00 36.94 107 GLY A CA 1
ATOM 789 C C . GLY A 1 107 ? -7.145 27.265 7.132 1.00 36.94 107 GLY A C 1
ATOM 790 O O . GLY A 1 107 ? -6.142 27.292 6.429 1.00 36.94 107 GLY A O 1
ATOM 791 N N . ASN A 1 108 ? -7.862 26.160 7.336 1.00 43.72 108 ASN A N 1
ATOM 792 C CA . ASN A 1 108 ? -7.654 24.892 6.640 1.00 43.72 108 ASN A CA 1
ATOM 793 C C . ASN A 1 108 ? -8.102 25.033 5.176 1.00 43.72 108 ASN A C 1
ATOM 795 O O . ASN A 1 108 ? -9.055 24.387 4.740 1.00 43.72 108 ASN A O 1
ATOM 799 N N . SER A 1 109 ? -7.445 25.904 4.409 1.00 45.69 109 SER A N 1
ATOM 800 C CA . SER A 1 109 ? -7.507 25.840 2.960 1.00 45.69 109 SER A CA 1
ATOM 801 C C . SER A 1 109 ? -6.935 24.481 2.580 1.00 45.69 109 SER A C 1
ATOM 803 O O . SER A 1 109 ? -5.773 24.179 2.848 1.00 45.69 109 SER A O 1
ATOM 805 N N . LEU A 1 110 ? -7.787 23.610 2.038 1.00 49.56 110 LEU A N 1
ATOM 806 C CA . LEU A 1 110 ? -7.373 22.346 1.444 1.00 49.56 110 LEU A CA 1
ATOM 807 C C . LEU A 1 110 ? -6.278 22.674 0.429 1.00 49.56 110 LEU A C 1
ATOM 809 O O . LEU A 1 110 ? -6.562 23.165 -0.663 1.00 49.56 110 LEU A O 1
ATOM 813 N N . SER A 1 111 ? -5.027 22.484 0.847 1.00 57.22 111 SER A N 1
ATOM 814 C CA . SER A 1 111 ? -3.845 22.787 0.060 1.00 57.22 111 SER A CA 1
ATOM 815 C C . SER A 1 111 ? -4.021 22.124 -1.305 1.00 57.22 111 SER A C 1
ATOM 817 O O . SER A 1 111 ? -4.229 20.902 -1.382 1.00 57.22 111 SER A O 1
ATOM 819 N N . HIS A 1 112 ? -4.056 22.945 -2.365 1.00 61.88 112 HIS A N 1
ATOM 820 C CA . HIS A 1 112 ? -4.145 22.496 -3.756 1.00 61.88 112 HIS A CA 1
ATOM 821 C C . HIS A 1 112 ? -3.196 21.295 -3.933 1.00 61.88 112 HIS A C 1
ATOM 823 O O . HIS A 1 112 ? -2.122 21.323 -3.334 1.00 61.88 112 HIS A O 1
ATOM 829 N N . PRO A 1 113 ? -3.541 20.215 -4.666 1.00 64.56 113 PRO A N 1
ATOM 830 C CA . PRO A 1 113 ? -2.680 19.025 -4.757 1.00 64.56 113 PRO A CA 1
ATOM 831 C C . PRO A 1 113 ? -1.212 19.360 -5.077 1.00 64.56 113 PRO A C 1
ATOM 833 O O . PRO A 1 113 ? -0.303 18.749 -4.527 1.00 64.56 113 PRO A O 1
ATOM 836 N N . TYR A 1 114 ? -1.017 20.433 -5.845 1.00 65.31 114 TYR A N 1
ATOM 837 C CA . TYR A 1 114 ? 0.248 21.054 -6.237 1.00 65.31 114 TYR A CA 1
ATOM 838 C C . TYR A 1 114 ? 1.021 21.775 -5.120 1.00 65.31 114 TYR A C 1
ATOM 840 O O . TYR A 1 114 ? 2.058 22.359 -5.391 1.00 65.31 114 TYR A O 1
ATOM 848 N N . HIS A 1 115 ? 0.530 21.787 -3.885 1.00 73.94 115 HIS A N 1
ATOM 849 C CA . HIS A 1 115 ? 1.162 22.410 -2.717 1.00 73.94 115 HIS A CA 1
ATOM 850 C C . HIS A 1 115 ? 1.402 21.396 -1.587 1.00 73.94 115 HIS A C 1
ATOM 852 O O . HIS A 1 115 ? 1.815 21.764 -0.485 1.00 73.94 115 HIS A O 1
ATOM 858 N N . ARG A 1 116 ? 1.101 20.114 -1.818 1.00 84.25 116 ARG A N 1
ATOM 859 C CA . ARG A 1 116 ? 1.413 19.051 -0.863 1.00 84.25 116 ARG A CA 1
ATOM 860 C C . ARG A 1 116 ? 2.857 18.616 -1.062 1.00 84.25 116 ARG A C 1
ATOM 862 O O . ARG A 1 116 ? 3.353 18.606 -2.184 1.00 84.25 116 ARG A O 1
ATOM 869 N N . ILE A 1 117 ? 3.496 18.243 0.040 1.00 88.00 117 ILE A N 1
ATOM 870 C CA . ILE A 1 117 ? 4.851 17.699 0.056 1.00 88.00 117 ILE A CA 1
ATOM 871 C C . ILE A 1 117 ? 4.791 16.393 0.827 1.00 88.00 117 ILE A C 1
ATOM 873 O O . ILE A 1 117 ? 4.403 16.379 2.000 1.00 88.00 117 ILE A O 1
ATOM 877 N N . PHE A 1 118 ? 5.168 15.296 0.183 1.00 91.94 118 PHE A N 1
ATOM 878 C CA . PHE A 1 118 ? 5.305 14.020 0.861 1.00 91.94 118 PHE A CA 1
ATOM 879 C C . PHE A 1 118 ? 6.728 13.791 1.364 1.00 91.94 118 PHE A C 1
ATOM 881 O O . PHE A 1 118 ? 7.704 14.343 0.861 1.00 91.94 118 PHE A O 1
ATOM 888 N N . SER A 1 119 ? 6.856 12.942 2.386 1.00 92.81 119 SER A N 1
ATOM 889 C CA . SER A 1 119 ? 8.178 12.573 2.893 1.00 92.81 119 SER A CA 1
ATOM 890 C C . SER A 1 119 ? 8.968 11.768 1.846 1.00 92.81 119 SER A C 1
ATOM 892 O O . SER A 1 119 ? 8.369 10.940 1.153 1.00 92.81 119 SER A O 1
ATOM 894 N N . PRO A 1 120 ? 10.309 11.890 1.794 1.00 93.81 120 PRO A N 1
ATOM 895 C CA . PRO A 1 120 ? 11.145 11.066 0.913 1.00 93.81 120 PRO A CA 1
ATOM 896 C C . PRO A 1 120 ? 10.947 9.558 1.128 1.00 93.81 120 PRO A C 1
ATOM 898 O O . PRO A 1 120 ? 10.982 8.773 0.187 1.00 93.81 120 PRO A O 1
ATOM 901 N N . HIS A 1 121 ? 10.665 9.147 2.368 1.00 96.38 121 HIS A N 1
ATOM 902 C CA . HIS A 1 121 ? 10.356 7.756 2.691 1.00 96.38 121 HIS A CA 1
ATOM 903 C C . HIS A 1 121 ? 9.049 7.274 2.046 1.00 96.38 121 HIS A C 1
ATOM 905 O O . HIS A 1 121 ? 8.941 6.100 1.711 1.00 96.38 121 HIS A O 1
ATOM 911 N N . PHE A 1 122 ? 8.054 8.146 1.867 1.00 95.00 122 PHE A N 1
ATOM 912 C CA . PHE A 1 122 ? 6.819 7.764 1.183 1.00 95.00 122 PHE A CA 1
ATOM 913 C C . PHE A 1 122 ? 7.049 7.597 -0.322 1.00 95.00 122 PHE A C 1
ATOM 915 O O . PHE A 1 122 ? 6.612 6.601 -0.892 1.00 95.00 122 PHE A O 1
ATOM 922 N N . HIS A 1 123 ? 7.815 8.506 -0.934 1.00 94.44 123 HIS A N 1
ATOM 923 C CA . HIS A 1 123 ? 8.235 8.393 -2.336 1.00 94.44 123 HIS A CA 1
ATOM 924 C C . HIS A 1 123 ? 8.990 7.090 -2.603 1.00 94.44 123 HIS A C 1
ATOM 926 O O . HIS A 1 123 ? 8.593 6.320 -3.474 1.00 94.44 123 HIS A O 1
ATOM 932 N N . HIS A 1 124 ? 10.004 6.785 -1.790 1.00 95.56 124 HIS A N 1
ATOM 933 C CA . HIS A 1 124 ? 10.782 5.556 -1.947 1.00 95.56 124 HIS A CA 1
ATOM 934 C C . HIS A 1 124 ? 9.932 4.288 -1.764 1.00 95.56 124 HIS A C 1
ATOM 936 O O . HIS A 1 124 ? 10.061 3.331 -2.524 1.00 95.56 124 HIS A O 1
ATOM 942 N N . PHE A 1 125 ? 9.013 4.288 -0.793 1.00 96.50 125 PHE A N 1
ATOM 943 C CA . PHE A 1 125 ? 8.083 3.176 -0.587 1.00 96.50 125 PHE A CA 1
ATOM 944 C C . PHE A 1 125 ? 7.217 2.909 -1.830 1.00 96.50 125 PHE A C 1
ATOM 946 O O . PHE A 1 125 ? 7.060 1.758 -2.242 1.00 96.50 125 PHE A O 1
ATOM 953 N N . VAL A 1 126 ? 6.664 3.964 -2.439 1.00 95.25 126 VAL A N 1
ATOM 954 C CA . VAL A 1 126 ? 5.824 3.854 -3.642 1.00 95.25 126 VAL A CA 1
ATOM 955 C C . VAL A 1 126 ? 6.646 3.389 -4.844 1.00 95.25 126 VAL A C 1
ATOM 957 O O . VAL A 1 126 ? 6.218 2.478 -5.549 1.00 95.25 126 VAL A O 1
ATOM 960 N N . GLU A 1 127 ? 7.848 3.932 -5.033 1.00 94.12 127 GLU A N 1
ATOM 961 C CA . GLU A 1 127 ? 8.776 3.520 -6.091 1.00 94.12 127 GLU A CA 1
ATOM 962 C C . GLU A 1 127 ? 9.109 2.021 -6.012 1.00 94.12 127 GLU A C 1
ATOM 964 O O . GLU A 1 127 ? 9.004 1.305 -7.010 1.00 94.12 127 GLU A O 1
ATOM 969 N N . GLN A 1 128 ? 9.420 1.508 -4.815 1.00 95.50 128 GLN A N 1
ATOM 970 C CA . GLN A 1 128 ? 9.671 0.078 -4.604 1.00 95.50 128 GLN A CA 1
ATOM 971 C C . GLN A 1 128 ? 8.455 -0.792 -4.959 1.00 95.50 128 GLN A C 1
ATOM 973 O O . GLN A 1 128 ? 8.614 -1.883 -5.509 1.00 95.50 128 GLN A O 1
ATOM 978 N N . CYS A 1 129 ? 7.237 -0.321 -4.680 1.00 94.75 129 CYS A N 1
ATOM 979 C CA . CYS A 1 129 ? 6.006 -1.046 -5.004 1.00 94.75 129 CYS A CA 1
ATOM 980 C C . CYS A 1 129 ? 5.686 -1.049 -6.508 1.00 94.75 129 CYS A C 1
ATOM 982 O O . CYS A 1 129 ? 5.026 -1.973 -6.991 1.00 94.75 129 CYS A O 1
ATOM 984 N N . LEU A 1 130 ? 6.145 -0.039 -7.247 1.00 92.88 130 LEU A N 1
ATOM 985 C CA . LEU A 1 130 ? 5.817 0.182 -8.658 1.00 92.88 130 LEU A CA 1
ATOM 986 C C . LEU A 1 130 ? 6.906 -0.276 -9.634 1.00 92.88 130 LEU A C 1
ATOM 988 O O . LEU A 1 130 ? 6.803 -0.015 -10.832 1.00 92.88 130 LEU A O 1
ATOM 992 N N . GLN A 1 131 ? 7.918 -1.002 -9.159 1.00 91.75 131 GLN A N 1
ATOM 993 C CA . GLN A 1 131 ? 8.931 -1.579 -10.036 1.00 91.75 131 GLN A CA 1
ATOM 994 C C . GLN A 1 131 ? 8.304 -2.447 -11.136 1.00 91.75 131 GLN A C 1
ATOM 996 O O . GLN A 1 131 ? 7.453 -3.306 -10.868 1.00 91.75 131 GLN A O 1
ATOM 1001 N N . HIS A 1 132 ? 8.750 -2.209 -12.375 1.00 88.75 132 HIS A N 1
ATOM 1002 C CA . HIS A 1 132 ? 8.278 -2.912 -13.569 1.00 88.75 132 HIS A CA 1
ATOM 1003 C C . HIS A 1 132 ? 8.661 -4.398 -13.545 1.00 88.75 132 HIS A C 1
ATOM 1005 O O . HIS A 1 132 ? 7.840 -5.255 -13.866 1.00 88.75 132 HIS A O 1
ATOM 1011 N N . ASN A 1 133 ? 9.893 -4.716 -13.126 1.00 89.50 133 ASN A N 1
ATOM 1012 C CA . ASN A 1 133 ? 10.307 -6.098 -12.902 1.00 89.50 133 ASN A CA 1
ATOM 1013 C C . ASN A 1 133 ? 9.744 -6.602 -11.554 1.00 89.50 133 ASN A C 1
ATOM 1015 O O . ASN A 1 133 ? 10.122 -6.048 -10.518 1.00 89.50 133 ASN A O 1
ATOM 1019 N N . PRO A 1 134 ? 8.888 -7.645 -11.529 1.00 91.12 134 PRO A N 1
ATOM 1020 C CA . PRO A 1 134 ? 8.337 -8.177 -10.284 1.00 91.12 134 PRO A CA 1
ATOM 1021 C C . PRO A 1 134 ? 9.404 -8.739 -9.334 1.00 91.12 134 PRO A C 1
ATOM 1023 O O . PRO A 1 134 ? 9.214 -8.645 -8.126 1.00 91.12 134 PRO A O 1
ATOM 1026 N N . ASP A 1 135 ? 10.527 -9.256 -9.844 1.00 93.12 135 ASP A N 1
ATOM 1027 C CA . ASP A 1 135 ? 11.588 -9.846 -9.011 1.00 93.12 135 ASP A CA 1
ATOM 1028 C C . ASP A 1 135 ? 12.349 -8.803 -8.179 1.00 93.12 135 ASP A C 1
ATOM 1030 O O . ASP A 1 135 ? 12.951 -9.135 -7.160 1.00 93.12 135 ASP A O 1
ATOM 1034 N N . GLY A 1 136 ? 12.324 -7.534 -8.597 1.00 93.19 136 GLY A N 1
ATOM 1035 C CA . GLY A 1 136 ? 12.903 -6.441 -7.817 1.00 93.19 136 GLY A CA 1
ATOM 1036 C C . GLY A 1 136 ? 12.001 -5.977 -6.668 1.00 93.19 136 GLY A C 1
ATOM 1037 O O . GLY A 1 136 ? 12.473 -5.327 -5.729 1.00 93.19 136 GLY A O 1
ATOM 1038 N N . ARG A 1 137 ? 10.701 -6.302 -6.721 1.00 95.06 137 ARG A N 1
ATOM 1039 C CA . ARG A 1 137 ? 9.718 -5.795 -5.766 1.00 95.06 137 ARG A CA 1
ATOM 1040 C C . ARG A 1 137 ? 9.913 -6.464 -4.400 1.00 95.06 137 ARG A C 1
ATOM 1042 O O . ARG A 1 137 ? 9.911 -7.693 -4.310 1.00 95.06 137 ARG A O 1
ATOM 1049 N N . PRO A 1 138 ? 10.008 -5.692 -3.306 1.00 97.06 138 PRO A N 1
ATOM 1050 C CA . PRO A 1 138 ? 10.117 -6.263 -1.971 1.00 97.06 138 PRO A CA 1
ATOM 1051 C C . PRO A 1 138 ? 8.849 -7.029 -1.567 1.00 97.06 138 PRO A C 1
ATOM 1053 O O . PRO A 1 138 ? 7.727 -6.670 -1.929 1.00 97.06 138 PRO A O 1
ATOM 1056 N N . SER A 1 139 ? 9.030 -8.066 -0.746 1.00 96.94 139 SER A N 1
ATOM 1057 C CA . SER A 1 139 ? 7.913 -8.800 -0.142 1.00 96.94 139 SER A CA 1
ATOM 1058 C C . SER A 1 139 ? 7.107 -7.916 0.819 1.00 96.94 139 SER A C 1
ATOM 1060 O O . SER A 1 139 ? 7.629 -6.943 1.368 1.00 96.94 139 SER A O 1
ATOM 1062 N N . ALA A 1 140 ? 5.860 -8.297 1.114 1.00 95.12 140 ALA A N 1
ATOM 1063 C CA . ALA A 1 140 ? 5.042 -7.595 2.108 1.00 95.12 140 ALA A CA 1
ATOM 1064 C C . ALA A 1 140 ? 5.727 -7.524 3.488 1.00 95.12 140 ALA A C 1
ATOM 1066 O O . ALA A 1 140 ? 5.720 -6.477 4.128 1.00 95.12 140 ALA A O 1
ATOM 1067 N N . CYS A 1 141 ? 6.386 -8.606 3.919 1.00 96.38 141 CYS A N 1
ATOM 1068 C CA . CYS A 1 141 ? 7.137 -8.639 5.178 1.00 96.38 141 CYS A CA 1
ATOM 1069 C C . CYS A 1 141 ? 8.300 -7.630 5.178 1.00 96.38 141 CYS A C 1
ATOM 1071 O O . CYS A 1 141 ? 8.516 -6.911 6.153 1.00 96.38 141 CYS A O 1
ATOM 1073 N N . THR A 1 142 ? 9.017 -7.518 4.059 1.00 96.69 142 THR A N 1
ATOM 1074 C CA . THR A 1 142 ? 10.085 -6.524 3.885 1.00 96.69 142 THR A CA 1
ATOM 1075 C C . THR A 1 142 ? 9.524 -5.101 3.924 1.00 96.69 142 THR A C 1
ATOM 1077 O O . THR A 1 142 ? 10.050 -4.254 4.644 1.00 96.69 142 THR A O 1
ATOM 1080 N N . LEU A 1 143 ? 8.425 -4.849 3.208 1.00 95.69 143 LEU A N 1
ATOM 1081 C CA . LEU A 1 143 ? 7.769 -3.541 3.155 1.00 95.69 143 LEU A CA 1
ATOM 1082 C C . LEU A 1 143 ? 7.249 -3.080 4.518 1.00 95.69 143 LEU A C 1
ATOM 1084 O O . LEU A 1 143 ? 7.367 -1.899 4.830 1.00 95.69 143 LEU A O 1
ATOM 1088 N N . LEU A 1 144 ? 6.741 -3.983 5.362 1.00 94.38 144 LEU A N 1
ATOM 1089 C CA . LEU A 1 144 ? 6.283 -3.642 6.717 1.00 94.38 144 LEU A CA 1
ATOM 1090 C C . LEU A 1 144 ? 7.399 -3.064 7.606 1.00 94.38 144 LEU A C 1
ATOM 1092 O O . LEU A 1 144 ? 7.114 -2.318 8.538 1.00 94.38 144 LEU A O 1
ATOM 1096 N N . ASN A 1 145 ? 8.664 -3.359 7.297 1.00 94.75 145 ASN A N 1
ATOM 1097 C CA . ASN A 1 145 ? 9.832 -2.834 8.011 1.00 94.75 145 ASN A CA 1
ATOM 1098 C C . ASN A 1 145 ? 10.399 -1.540 7.395 1.00 94.75 145 ASN A C 1
ATOM 1100 O O . ASN A 1 145 ? 11.396 -0.998 7.885 1.00 94.75 145 ASN A O 1
ATOM 1104 N N . HIS A 1 146 ? 9.786 -1.036 6.321 1.00 96.81 146 HIS A N 1
ATOM 1105 C CA . HIS A 1 146 ? 10.230 0.162 5.622 1.00 96.81 146 HIS A CA 1
ATOM 1106 C C . HIS A 1 146 ? 10.184 1.400 6.535 1.00 96.81 146 HIS A C 1
ATOM 1108 O O . HIS A 1 146 ? 9.271 1.570 7.346 1.00 96.81 146 HIS A O 1
ATOM 1114 N N . SER A 1 147 ? 11.140 2.322 6.375 1.00 95.56 147 SER A N 1
ATOM 1115 C CA . SER A 1 147 ? 11.258 3.532 7.209 1.00 95.56 147 SER A CA 1
ATOM 1116 C C . SER A 1 147 ? 10.015 4.428 7.193 1.00 95.56 147 SER A C 1
ATOM 1118 O O . SER A 1 147 ? 9.776 5.154 8.152 1.00 95.56 147 SER A O 1
ATOM 1120 N N . PHE A 1 148 ? 9.190 4.332 6.148 1.00 95.06 148 PHE A N 1
ATOM 1121 C CA . PHE A 1 148 ? 7.879 4.983 6.086 1.00 95.06 148 PHE A CA 1
ATOM 1122 C C . PHE A 1 148 ? 6.970 4.586 7.263 1.00 95.06 148 PHE A C 1
ATOM 1124 O O . PHE A 1 148 ? 6.366 5.451 7.892 1.00 95.06 148 PHE A O 1
ATOM 1131 N N . PHE A 1 149 ? 6.931 3.300 7.630 1.00 92.56 149 PHE A N 1
ATOM 1132 C CA . PHE A 1 149 ? 6.080 2.805 8.717 1.00 92.56 149 PHE A CA 1
ATOM 1133 C C . PHE A 1 149 ? 6.650 3.080 10.110 1.00 92.56 149 PHE A C 1
ATOM 1135 O O . PHE A 1 149 ? 5.895 3.098 11.078 1.00 92.56 149 PHE A O 1
ATOM 1142 N N . LYS A 1 150 ? 7.947 3.400 10.230 1.00 88.50 150 LYS A N 1
ATOM 1143 C CA . LYS A 1 150 ? 8.551 3.825 11.510 1.00 88.50 150 LYS A CA 1
ATOM 1144 C C . LYS A 1 150 ? 7.977 5.148 12.032 1.00 88.50 150 LYS A C 1
ATOM 1146 O O . LYS A 1 150 ? 8.152 5.474 13.203 1.00 88.50 150 LYS A O 1
ATOM 1151 N N . LEU A 1 151 ? 7.288 5.910 11.178 1.00 82.00 151 LEU A N 1
ATOM 1152 C CA . LEU A 1 151 ? 6.566 7.120 11.571 1.00 82.00 151 LEU A CA 1
ATOM 1153 C C . LEU A 1 151 ? 5.284 6.809 12.364 1.00 82.00 151 LEU A C 1
ATOM 1155 O O . LEU A 1 151 ? 4.796 7.669 13.097 1.00 82.00 151 LEU A O 1
ATOM 1159 N N . ILE A 1 152 ? 4.749 5.589 12.258 1.00 81.94 152 ILE A N 1
ATOM 1160 C CA . ILE A 1 152 ? 3.518 5.178 12.933 1.00 81.94 152 ILE A CA 1
ATOM 1161 C C . ILE A 1 152 ? 3.851 4.764 14.368 1.00 81.94 152 ILE A C 1
ATOM 1163 O O . ILE A 1 152 ? 4.355 3.675 14.623 1.00 81.94 152 ILE A O 1
ATOM 1167 N N . LYS A 1 153 ? 3.563 5.655 15.321 1.00 84.19 153 LYS A N 1
ATOM 1168 C CA . LYS A 1 153 ? 3.821 5.432 16.757 1.00 84.19 153 LYS A CA 1
ATOM 1169 C C . LYS A 1 153 ? 2.591 4.989 17.552 1.00 84.19 153 LYS A C 1
ATOM 1171 O O . LYS A 1 153 ? 2.731 4.504 18.668 1.00 84.19 153 LYS A O 1
ATOM 1176 N N . ARG A 1 154 ? 1.395 5.199 17.001 1.00 90.12 154 ARG A N 1
ATOM 1177 C CA . ARG A 1 154 ? 0.098 4.891 17.624 1.00 90.12 154 ARG A CA 1
ATOM 1178 C C . ARG A 1 154 ? -0.559 3.738 16.884 1.00 90.12 154 ARG A C 1
ATOM 1180 O O . ARG A 1 154 ? -0.327 3.564 15.686 1.00 90.12 154 ARG A O 1
ATOM 1187 N N . ARG A 1 155 ? -1.413 2.974 17.568 1.00 88.38 155 ARG A N 1
ATOM 1188 C CA . ARG A 1 155 ? -2.223 1.963 16.876 1.00 88.38 155 ARG A CA 1
ATOM 1189 C C . ARG A 1 155 ? -3.183 2.649 15.907 1.00 88.38 155 ARG A C 1
ATOM 1191 O O . ARG A 1 155 ? -3.650 3.756 16.166 1.00 88.38 155 ARG A O 1
ATOM 1198 N N . ALA A 1 156 ? -3.511 1.970 14.810 1.00 87.81 156 ALA A N 1
ATOM 1199 C CA . ALA A 1 156 ? -4.446 2.478 13.804 1.00 87.81 156 ALA A CA 1
ATOM 1200 C C . ALA A 1 156 ? -5.776 2.941 14.430 1.00 87.81 156 ALA A C 1
ATOM 1202 O O . ALA A 1 156 ? -6.210 4.060 14.174 1.00 87.81 156 ALA A O 1
ATOM 1203 N N . SER A 1 157 ? -6.325 2.144 15.354 1.00 88.25 157 SER A N 1
ATOM 1204 C CA . SER A 1 157 ? -7.554 2.449 16.099 1.00 88.25 157 SER A CA 1
ATOM 1205 C C . SER A 1 157 ? -7.496 3.742 16.915 1.00 88.25 157 SER A C 1
ATOM 1207 O O . SER A 1 157 ? -8.526 4.303 17.263 1.00 88.25 157 SER A O 1
ATOM 1209 N N . GLU A 1 158 ? -6.295 4.212 17.250 1.00 90.50 158 GLU A N 1
ATOM 1210 C CA . GLU A 1 158 ? -6.088 5.416 18.053 1.00 90.50 158 GLU A CA 1
ATOM 1211 C C . GLU A 1 158 ? -5.824 6.650 17.191 1.00 90.50 158 GLU A C 1
ATOM 1213 O O . GLU A 1 158 ? -6.135 7.747 17.631 1.00 90.50 158 GLU A O 1
ATOM 1218 N N . ALA A 1 159 ? -5.222 6.505 16.006 1.00 89.94 159 ALA A N 1
ATOM 1219 C CA . ALA A 1 159 ? -4.795 7.636 15.177 1.00 89.94 159 ALA A CA 1
ATOM 1220 C C . ALA A 1 159 ? -5.675 7.869 13.942 1.00 89.94 159 ALA A C 1
ATOM 1222 O O . ALA A 1 159 ? -5.871 9.011 13.536 1.00 89.94 159 ALA A O 1
ATOM 1223 N N . LEU A 1 160 ? -6.210 6.808 13.328 1.00 89.00 160 LEU A N 1
ATOM 1224 C CA . LEU A 1 160 ? -6.987 6.934 12.093 1.00 89.00 160 LEU A CA 1
ATOM 1225 C C . LEU A 1 160 ? -8.265 7.767 12.248 1.00 89.00 160 LEU A C 1
ATOM 1227 O O . LEU A 1 160 ? -8.509 8.572 11.352 1.00 89.00 160 LEU A O 1
ATOM 1231 N N . PRO A 1 161 ? -9.054 7.659 13.338 1.00 87.62 161 PRO A N 1
ATOM 1232 C CA . PRO A 1 161 ? -10.239 8.502 13.498 1.00 87.62 161 PRO A CA 1
ATOM 1233 C C . PRO A 1 161 ? -9.915 10.004 13.460 1.00 87.62 161 PRO A C 1
ATOM 1235 O O . PRO A 1 161 ? -10.647 10.777 12.849 1.00 87.62 161 PRO A O 1
ATOM 1238 N N . GLU A 1 162 ? -8.784 10.411 14.047 1.00 88.56 162 GLU A N 1
ATOM 1239 C CA . GLU A 1 162 ? -8.311 11.801 14.016 1.00 88.56 162 GLU A CA 1
ATOM 1240 C C . GLU A 1 162 ? -7.868 12.213 12.602 1.00 88.56 162 GLU A C 1
ATOM 1242 O O . GLU A 1 162 ? -8.211 13.296 12.133 1.00 88.56 162 GLU A O 1
ATOM 1247 N N . LEU A 1 163 ? -7.141 11.338 11.898 1.00 88.00 163 LEU A N 1
ATOM 1248 C CA . LEU A 1 163 ? -6.617 11.605 10.552 1.00 88.00 163 LEU A CA 1
ATOM 1249 C C . LEU A 1 163 ? -7.700 11.668 9.467 1.00 88.00 163 LEU A C 1
ATOM 1251 O O . LEU A 1 163 ? -7.482 12.287 8.427 1.00 88.00 163 LEU A O 1
ATOM 1255 N N . LEU A 1 164 ? -8.842 11.015 9.685 1.00 87.75 164 LEU A N 1
ATOM 1256 C CA . LEU A 1 164 ? -9.970 11.015 8.752 1.00 87.75 164 LEU A CA 1
ATOM 1257 C C . LEU A 1 164 ? -10.910 12.211 8.947 1.00 87.75 164 LEU A C 1
ATOM 1259 O O . LEU A 1 164 ? -11.789 12.425 8.113 1.00 87.75 164 LEU A O 1
ATOM 1263 N N . CYS A 1 165 ? -10.718 13.012 9.998 1.00 84.19 165 CYS A N 1
ATOM 1264 C CA . CYS A 1 165 ? -11.492 14.226 10.240 1.00 84.19 165 CYS A CA 1
ATOM 1265 C C . CYS A 1 165 ? -11.466 15.152 9.000 1.00 84.19 165 CYS A C 1
ATOM 1267 O O . CYS A 1 165 ? -10.395 15.382 8.431 1.00 84.19 165 CYS A O 1
ATOM 1269 N N . PRO A 1 166 ? -12.619 15.691 8.552 1.00 84.31 166 PRO A N 1
ATOM 1270 C CA . PRO A 1 166 ? -13.920 15.729 9.234 1.00 84.31 166 PRO A CA 1
ATOM 1271 C C . PRO A 1 166 ? -14.846 14.526 8.982 1.00 84.31 166 PRO A C 1
ATOM 1273 O O . PRO A 1 166 ? -15.995 14.548 9.417 1.00 84.31 166 PRO A O 1
ATOM 1276 N N . VAL A 1 167 ? -14.396 13.484 8.281 1.00 84.69 167 VAL A N 1
ATOM 1277 C CA . VAL A 1 167 ? -15.226 12.309 7.981 1.00 84.69 167 VAL A CA 1
ATOM 1278 C C . VAL A 1 167 ? -15.481 11.516 9.262 1.00 84.69 167 VAL A C 1
ATOM 1280 O O . VAL A 1 167 ? -14.547 11.023 9.891 1.00 84.69 167 VAL A O 1
ATOM 1283 N N . THR A 1 168 ? -16.753 11.370 9.636 1.00 80.31 168 THR A N 1
ATOM 1284 C CA . THR A 1 168 ? -17.184 10.571 10.791 1.00 80.31 168 THR A CA 1
ATOM 1285 C C . THR A 1 168 ? -17.946 9.328 10.332 1.00 80.31 168 THR A C 1
ATOM 1287 O O . THR A 1 168 ? -18.657 9.378 9.324 1.00 80.31 168 THR A O 1
ATOM 1290 N N . PRO A 1 169 ? -17.784 8.186 11.023 1.00 81.75 169 PRO A N 1
ATOM 1291 C CA . PRO A 1 169 ? -18.554 6.994 10.713 1.00 81.75 169 PRO A CA 1
ATOM 1292 C C . PRO A 1 169 ? -20.028 7.207 11.066 1.00 81.75 169 PRO A C 1
ATOM 1294 O O . PRO A 1 169 ? -20.359 7.874 12.043 1.00 81.75 169 PRO A O 1
ATOM 1297 N N . ILE A 1 170 ? -20.919 6.583 10.301 1.00 81.81 170 ILE A N 1
ATOM 1298 C CA . ILE A 1 170 ? -22.352 6.586 10.601 1.00 81.81 170 ILE A CA 1
ATOM 1299 C C . ILE A 1 170 ? -22.606 5.550 11.697 1.00 81.81 170 ILE A C 1
ATOM 1301 O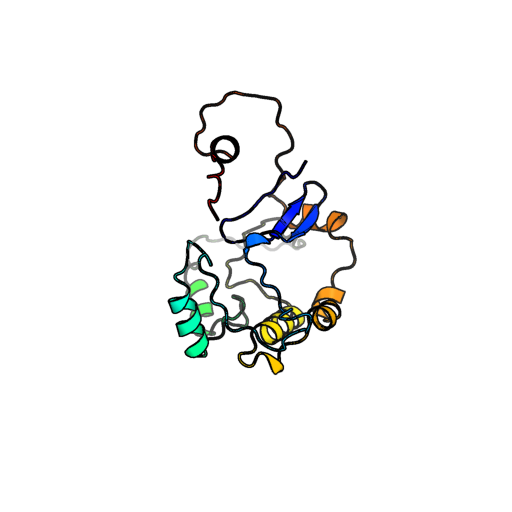 O . ILE A 1 170 ? -22.379 4.357 11.492 1.00 81.81 170 ILE A O 1
ATOM 1305 N N . THR A 1 171 ? -23.030 6.012 12.875 1.00 78.06 171 THR A N 1
ATOM 1306 C CA . THR A 1 171 ? -23.223 5.166 14.068 1.00 78.06 171 THR A CA 1
ATOM 1307 C C . THR A 1 171 ? -24.681 5.016 14.492 1.00 78.06 171 THR A C 1
ATOM 1309 O O . THR A 1 171 ? -24.998 4.071 15.209 1.00 78.06 171 THR A O 1
ATOM 1312 N N . ASN A 1 172 ? -25.568 5.917 14.059 1.00 73.06 172 ASN A N 1
ATOM 1313 C CA . ASN A 1 172 ? -26.969 5.934 14.475 1.00 73.06 172 ASN A CA 1
ATOM 1314 C C . ASN A 1 172 ? -27.840 5.345 13.363 1.00 73.06 172 ASN A C 1
ATOM 1316 O O . ASN A 1 172 ? -27.984 5.953 12.306 1.00 73.06 172 ASN A O 1
ATOM 1320 N N . PHE A 1 173 ? -28.420 4.174 13.618 1.00 63.00 173 PHE A N 1
ATOM 1321 C CA . PHE A 1 173 ? -29.383 3.521 12.720 1.00 63.00 173 PHE A CA 1
ATOM 1322 C C . PHE A 1 173 ? -30.834 3.654 13.208 1.00 63.00 173 PHE A C 1
ATOM 1324 O O . PHE A 1 173 ? -31.755 3.149 12.573 1.00 63.00 173 PHE A O 1
ATOM 1331 N N . GLU A 1 174 ? -31.056 4.352 14.322 1.00 62.84 174 GLU A N 1
ATOM 1332 C CA . GLU A 1 174 ? -32.390 4.619 14.852 1.00 62.84 174 GLU A CA 1
ATOM 1333 C C . GLU A 1 174 ? -32.921 5.941 14.290 1.00 62.84 174 GLU A C 1
ATOM 1335 O O . GLU A 1 174 ? -32.620 7.018 14.801 1.00 62.84 174 GLU A O 1
ATOM 1340 N N . GLY A 1 175 ? -33.718 5.854 13.223 1.00 49.06 175 GLY A N 1
ATOM 1341 C CA . GLY A 1 175 ? -34.568 6.959 12.786 1.00 49.06 175 GLY A CA 1
ATOM 1342 C C . GLY A 1 175 ? -34.711 7.099 11.274 1.00 49.06 175 GLY A C 1
ATOM 1343 O O . GLY A 1 175 ? -33.778 7.502 10.591 1.00 49.06 175 GLY A O 1
ATOM 1344 N N . SER A 1 176 ? -35.946 6.901 10.810 1.00 39.41 176 SER A N 1
ATOM 1345 C CA . SER A 1 176 ? -36.520 7.249 9.502 1.00 39.41 176 SER A CA 1
ATOM 1346 C C . SER A 1 176 ? -36.332 6.257 8.342 1.00 39.41 176 SER A C 1
ATOM 1348 O O . SER A 1 176 ? -35.318 6.220 7.655 1.00 39.41 176 SER A O 1
ATOM 1350 N N . GLN A 1 177 ? -37.441 5.569 8.026 1.00 46.81 177 GLN A N 1
ATOM 1351 C CA . GLN A 1 177 ? -38.008 5.650 6.677 1.00 46.81 177 GLN A CA 1
ATOM 1352 C C . GLN A 1 177 ? -37.867 7.102 6.186 1.00 46.81 177 GLN A C 1
ATOM 1354 O O . GLN A 1 177 ? -38.679 7.960 6.524 1.00 46.81 177 GLN A O 1
ATOM 1359 N N . SER A 1 178 ? -36.809 7.408 5.451 1.00 43.47 178 SER A N 1
ATOM 1360 C CA . SER A 1 178 ? -36.733 8.614 4.641 1.00 43.47 178 SER A CA 1
ATOM 1361 C C . SER A 1 178 ? -36.343 8.173 3.240 1.00 43.47 178 SER A C 1
ATOM 1363 O O . SER A 1 178 ? -35.369 7.452 3.035 1.00 43.47 178 SER A O 1
ATOM 1365 N N . G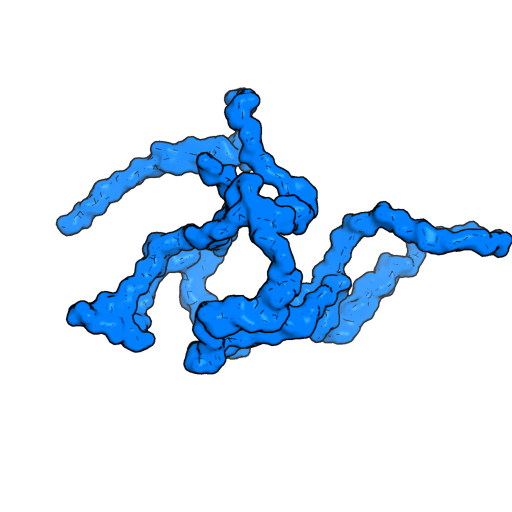LN A 1 179 ? -37.206 8.525 2.289 1.00 45.78 179 GLN A N 1
ATOM 1366 C CA . GLN A 1 179 ? -37.092 8.253 0.861 1.00 45.78 179 GLN A CA 1
ATOM 1367 C C . GLN A 1 179 ? -35.938 9.051 0.233 1.00 45.78 179 GLN A C 1
ATOM 1369 O O . GLN A 1 179 ? -36.153 9.817 -0.700 1.00 45.78 179 GLN A O 1
ATOM 1374 N N . ASP A 1 180 ? -34.713 8.891 0.722 1.00 43.50 180 ASP A N 1
ATOM 1375 C CA . ASP A 1 180 ? -33.531 9.318 -0.015 1.00 43.50 180 ASP A CA 1
ATOM 1376 C C . ASP A 1 180 ? -32.895 8.084 -0.651 1.00 43.50 180 ASP A C 1
ATOM 1378 O O . ASP A 1 180 ? -32.049 7.396 -0.078 1.00 43.50 180 ASP A O 1
ATOM 1382 N N . HIS A 1 181 ? -33.307 7.811 -1.890 1.00 47.72 181 HIS A N 1
ATOM 1383 C CA . HIS A 1 181 ? -32.764 6.746 -2.744 1.00 47.72 181 HIS A CA 1
ATOM 1384 C C . HIS A 1 181 ? -31.259 6.911 -3.063 1.00 47.72 181 HIS A C 1
ATOM 1386 O O . HIS A 1 181 ? -30.691 6.097 -3.785 1.00 47.72 181 HIS A O 1
ATOM 1392 N N . SER A 1 182 ? -30.603 7.952 -2.539 1.00 52.78 182 SER A N 1
ATOM 1393 C CA . SER A 1 182 ? -29.179 8.250 -2.724 1.00 52.78 182 SER A CA 1
ATOM 1394 C C . SER A 1 182 ? -28.287 7.806 -1.551 1.00 52.78 182 SER A C 1
ATOM 1396 O O . SER A 1 182 ? -27.061 7.873 -1.658 1.00 52.78 182 SER A O 1
ATOM 1398 N N . GLY A 1 183 ? -28.871 7.348 -0.435 1.00 58.25 183 GLY A N 1
ATOM 1399 C CA . GLY A 1 183 ? -28.148 6.958 0.779 1.00 58.25 183 GLY A CA 1
ATOM 1400 C C . GLY A 1 183 ? -27.855 5.457 0.913 1.00 58.25 183 GLY A C 1
ATOM 1401 O O . GLY A 1 183 ? -28.436 4.615 0.234 1.00 58.25 183 GLY A O 1
ATOM 1402 N N . ILE A 1 184 ? -26.974 5.124 1.866 1.00 55.34 184 ILE A N 1
ATOM 1403 C CA . ILE A 1 184 ? -26.501 3.766 2.222 1.00 55.34 184 ILE A CA 1
ATOM 1404 C C . ILE A 1 184 ? -27.634 2.742 2.387 1.00 55.34 184 ILE A C 1
ATOM 1406 O O . ILE A 1 184 ? -27.444 1.575 2.052 1.00 55.34 184 ILE A O 1
ATOM 1410 N N . PHE A 1 185 ? -28.815 3.167 2.842 1.00 47.56 185 PHE A N 1
ATOM 1411 C CA . PHE A 1 185 ? -29.987 2.297 2.956 1.00 47.56 185 PHE A CA 1
ATOM 1412 C C . PHE A 1 185 ? -30.408 1.690 1.613 1.00 47.56 185 PHE A C 1
ATOM 1414 O O . PHE A 1 185 ? -30.725 0.507 1.583 1.00 47.56 185 PHE A O 1
ATOM 1421 N N . GLY A 1 186 ? -30.294 2.431 0.505 1.00 49.31 186 GLY A N 1
ATOM 1422 C CA . GLY A 1 186 ? -30.565 1.908 -0.837 1.00 49.31 186 GLY A CA 1
ATOM 1423 C C . GLY A 1 186 ? -29.597 0.799 -1.266 1.00 49.31 186 GLY A C 1
ATOM 1424 O O . GLY A 1 186 ? -30.000 -0.125 -1.971 1.00 49.31 186 GLY A O 1
ATOM 1425 N N . LEU A 1 187 ? -28.339 0.846 -0.805 1.00 52.06 187 LEU A N 1
ATOM 1426 C CA . LEU A 1 187 ? -27.329 -0.184 -1.084 1.00 52.06 187 LEU A CA 1
ATOM 1427 C C . LEU A 1 187 ? -27.541 -1.450 -0.244 1.00 52.06 187 LEU A C 1
ATOM 1429 O O . LEU A 1 187 ? -27.310 -2.546 -0.744 1.00 52.06 187 LEU A O 1
ATOM 1433 N N . VAL A 1 188 ? -27.985 -1.307 1.011 1.00 49.91 188 VAL A N 1
ATOM 1434 C CA . VAL A 1 188 ? -28.270 -2.447 1.900 1.00 49.91 188 VAL A CA 1
ATOM 1435 C C . VAL A 1 188 ? -29.487 -3.231 1.404 1.00 49.91 188 VAL A C 1
ATOM 1437 O O . VAL A 1 188 ? -29.396 -4.449 1.293 1.00 49.91 188 VAL A O 1
ATOM 1440 N N . THR A 1 189 ? -30.570 -2.559 0.994 1.00 47.72 189 THR A N 1
ATOM 1441 C CA . THR A 1 189 ? -31.718 -3.239 0.363 1.00 47.72 189 THR A CA 1
ATOM 1442 C C . THR A 1 189 ? -31.342 -3.930 -0.949 1.00 47.72 189 THR A C 1
ATOM 1444 O O . THR A 1 189 ? -31.772 -5.051 -1.177 1.00 47.72 189 THR A O 1
ATOM 1447 N N . ASN A 1 190 ? -30.471 -3.333 -1.775 1.00 49.06 190 ASN A N 1
ATOM 1448 C CA . ASN A 1 190 ? -29.977 -3.993 -2.996 1.00 49.06 190 ASN A CA 1
ATOM 1449 C C . ASN A 1 190 ? -29.116 -5.237 -2.706 1.00 49.06 190 ASN A C 1
ATOM 1451 O O . ASN A 1 190 ? -29.007 -6.116 -3.556 1.00 49.06 190 ASN A O 1
ATOM 1455 N N . LEU A 1 191 ? -28.476 -5.312 -1.533 1.00 49.66 191 LEU A N 1
ATOM 1456 C CA . LEU A 1 191 ? -27.678 -6.473 -1.137 1.00 49.66 191 LEU A CA 1
ATOM 1457 C C . LEU A 1 191 ? -28.554 -7.618 -0.607 1.00 49.66 191 LEU A C 1
ATOM 1459 O O . LEU A 1 191 ? -28.212 -8.777 -0.817 1.00 49.66 191 LEU A O 1
ATOM 1463 N N . GLU A 1 192 ? -29.669 -7.300 0.055 1.00 52.22 192 GLU A N 1
ATOM 1464 C CA . GLU A 1 192 ? -30.666 -8.289 0.497 1.00 52.22 192 GLU A CA 1
ATOM 1465 C C . GLU A 1 192 ? -31.528 -8.820 -0.661 1.00 52.22 192 GLU A C 1
ATOM 1467 O O . GLU A 1 192 ? -32.003 -9.950 -0.596 1.00 52.22 192 GLU A O 1
ATOM 1472 N N . GLU A 1 193 ? -31.684 -8.046 -1.739 1.00 48.81 193 GLU A N 1
ATOM 1473 C CA . GLU A 1 193 ? -32.447 -8.422 -2.942 1.00 48.81 193 GLU A CA 1
ATOM 1474 C C . GLU A 1 193 ? -31.604 -9.179 -3.993 1.00 48.81 193 GLU A C 1
ATOM 1476 O O . GLU A 1 193 ? -32.110 -9.602 -5.032 1.00 48.81 193 GLU A O 1
ATOM 1481 N N . LEU A 1 194 ? -30.311 -9.393 -3.726 1.00 43.25 194 LEU A N 1
ATOM 1482 C CA . LEU A 1 194 ? -29.440 -10.224 -4.556 1.00 43.25 194 LEU A CA 1
ATOM 1483 C C . LEU A 1 194 ? -29.753 -11.706 -4.306 1.00 43.25 194 LEU A C 1
ATOM 1485 O O . LEU A 1 194 ? -29.177 -12.353 -3.429 1.00 43.25 194 LEU A O 1
ATOM 1489 N N . GLU A 1 195 ? -30.676 -12.246 -5.101 1.00 49.47 195 GLU A N 1
ATOM 1490 C CA . GLU A 1 195 ? -30.899 -13.684 -5.207 1.00 49.47 195 GLU A CA 1
ATOM 1491 C C . GLU A 1 195 ? -29.586 -14.342 -5.661 1.00 49.47 195 GLU A C 1
ATOM 1493 O O . GLU A 1 195 ? -29.051 -14.069 -6.737 1.00 49.47 195 GLU A O 1
ATOM 1498 N N . VAL A 1 196 ? -28.992 -15.150 -4.779 1.00 53.38 196 VAL A N 1
ATOM 1499 C CA . VAL A 1 196 ? -27.787 -15.915 -5.100 1.00 53.38 196 VAL A CA 1
ATOM 1500 C C . VAL A 1 196 ? -28.216 -17.024 -6.046 1.00 53.38 196 VAL A C 1
ATOM 1502 O O . VAL A 1 196 ? -28.696 -18.067 -5.598 1.00 53.38 196 VAL A O 1
ATOM 1505 N N . ASP A 1 197 ? -28.043 -16.794 -7.346 1.00 49.62 197 ASP A N 1
ATOM 1506 C CA . ASP A 1 197 ? -28.249 -17.827 -8.352 1.00 49.62 197 ASP A CA 1
ATOM 1507 C C . ASP A 1 197 ? -27.476 -19.088 -7.950 1.00 49.62 197 ASP A C 1
ATOM 1509 O O . ASP A 1 197 ? -26.258 -19.087 -7.725 1.00 49.62 197 ASP A O 1
ATOM 1513 N N . LYS A 1 198 ? -28.224 -20.182 -7.808 1.00 40.22 198 LYS A N 1
ATOM 1514 C CA . LYS A 1 198 ? -27.696 -21.500 -7.484 1.00 40.22 198 LYS A CA 1
ATOM 1515 C C . LYS A 1 198 ? -26.837 -21.963 -8.658 1.00 40.22 198 LYS A C 1
ATOM 1517 O O . LYS A 1 198 ? -27.362 -22.336 -9.699 1.00 40.22 198 LYS A O 1
ATOM 1522 N N . TRP A 1 199 ? -25.520 -21.942 -8.479 1.00 63.06 199 TRP A N 1
ATOM 1523 C CA . TRP A 1 199 ? -24.576 -22.455 -9.469 1.00 63.06 199 TRP A CA 1
ATOM 1524 C C . TRP A 1 199 ? -24.870 -23.933 -9.770 1.00 63.06 199 TRP A C 1
ATOM 1526 O O . TRP A 1 199 ? -24.744 -24.784 -8.886 1.00 63.06 199 TRP A O 1
ATOM 1536 N N . GLU A 1 200 ? -25.279 -24.234 -11.004 1.00 38.44 200 GLU A N 1
ATOM 1537 C CA . GLU A 1 200 ? -25.296 -25.603 -11.522 1.00 38.44 200 GLU A CA 1
ATOM 1538 C C . GLU A 1 200 ? -23.871 -25.984 -11.947 1.00 38.44 200 GLU A C 1
ATOM 1540 O O . GLU A 1 200 ? -23.227 -25.259 -12.710 1.00 38.44 200 GLU A O 1
ATOM 1545 N N . PHE A 1 201 ? -23.375 -27.086 -11.379 1.00 47.47 201 PHE A N 1
ATOM 1546 C CA . PHE A 1 201 ? -22.085 -27.702 -11.699 1.00 47.47 201 PHE A CA 1
ATOM 1547 C C . PHE A 1 201 ? -22.253 -28.778 -12.768 1.00 47.47 201 PHE A C 1
ATOM 1549 O O . PHE A 1 201 ? -23.247 -29.537 -12.670 1.00 47.47 201 PHE A O 1
#

Radius of gyration: 24.34 Å; chains: 1; bounding box: 51×83×40 Å

pLDDT: mean 70.62, std 20.71, range [30.95, 97.06]

Foldseek 3Di:
DFLFDDDQPDQWTAGQLQDIDGHPCVQDDDCDDPNDRHPDDDDDDPDPDPPDDPV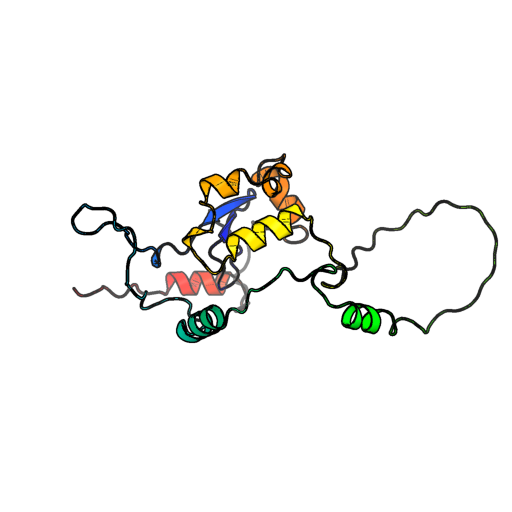VVVVCLVVVDFDAQQELVPDDPVVVVVVVVVPPDDDDDDDDDDDDDPPPDDDPPVQDSHHDDDDPQVRVLSVLCRDSDPVSRDDPVVSCPGPVVVVDPDPSSVPVCVVPPPDHGDDDPPDDPDPPCPDPVVVVVVVVVPDPPDDDD

Sequence (201 aa):
MLGGVSKPGTYVLISTDGKVYLSGLSSNLSMISHGQQQRVVHDFTKYSIKDMPAPQMLLEKLNGIVPCLLDTSTIPAQELTMSISRSVASSGLSDSLTTSTPRTSNGNSLSHPYHRIFSPHFHHFVEQCLQHNPDGRPSACTLLNHSFFKLIKRRASEALPELLCPVTPITNFEGSQSQDHSGIFGLVTNLEELEVDKWEF

InterPro domains:
  IPR011009 Protein kinase-like domain superfamily [SSF56112] (110-181)
  IPR047173 STE20-related kinase adapter protein alpha/beta-like [PTHR48014] (12-154)

Secondary structure (DSSP, 8-state):
-------TT--EEE-TTS-EEE--GGG----EETTEE-S------TT--TTS-HHHHHHHHHTT------STTTS-HHHHHTTGGGG-------------------------GGG----HHHHHHHHHHT-SSGGGSPPHHHHHTSTTGGG--S-HHHHHHHHTTT--------S-----TTSHHHHHHHHHS--------

Organism: Monodon monoceros (NCBI:txid40151)